Protein AF-A0A815CSP8-F1 (afdb_monomer)

Nearest PDB structures (foldseek):
  3skq-assembly1_A  TM=9.066E-01  e=9.271E-05  Saccharomyces cerevisiae
  8yky-assembly1_R  TM=1.831E-01  e=4.292E+00  Clostridium perfringens

InterPro domains:
  IPR033122 LETM1-like, ribosome-binding domain [PF07766] (51-271)
  IPR033122 LETM1-like, ribosome-binding domain [PS51758] (112-279)
  IPR044202 LETM1/MDM38-like [PTHR14009] (11-272)

Solvent-accessible surface area (backbone atoms only — not comparable to full-atom values): 15906 Å² total; per-residue (Å²): 144,78,69,70,69,57,57,54,51,51,52,52,52,50,53,50,50,54,49,50,51,53,49,51,52,52,54,51,55,52,48,54,58,47,46,57,54,34,50,54,52,48,52,38,42,76,72,68,49,83,70,53,67,67,57,46,53,52,35,54,52,45,50,54,56,50,60,47,43,53,74,57,51,52,46,76,75,36,85,80,48,63,80,46,48,78,60,49,52,70,75,46,76,82,58,63,66,80,87,72,68,66,78,81,51,58,65,62,49,48,61,53,46,53,54,49,40,52,54,47,30,52,54,49,50,58,51,49,52,55,51,47,58,62,38,64,77,72,47,84,88,50,66,73,54,65,68,60,24,58,81,42,61,67,28,40,45,52,50,36,60,76,41,44,73,67,54,30,74,88,63,49,50,70,68,57,50,37,48,53,24,53,59,50,74,40,84,62,73,76,56,66,72,56,49,47,51,54,47,53,53,50,49,54,51,49,55,55,48,49,55,42,42,64,74,66,37,72,89,72,49,50,72,68,57,46,37,49,55,33,40,67,60,52,39,90,52,78,98,58,58,68,71,57,52,49,53,52,49,50,53,50,46,47,41,42,71,75,65,60,46,57,66,58,42,54,41,50,33,51,40,48,44,61,55,63,77,78,111

Foldseek 3Di:
DPPPPVVVVVVVVVVVVVVVVVVVVVVVVVLVVLVVLLVVVVVVVVVVDDDAPVNVVSNVLSVLLVVLCVVVVVPVVDPPCVVCVVVVCVVCVPSDRPVPDDPVVPVVVQVVLLVLLVVLLVVVVVVVVVVVVVVVVPDVPCPVLQVVLPPDLVSLLVVCVVVVVCLDLVNDDLVNLLSVCVLLVHDSDDDSVVSSVVVVVLQVVLVVSLVSCVVCDLVPADLVRLLVNCSNLSHRRPPDDPVVSSVLSVVVSCCCPVVVRDSSSVNNSRSNNVVVVVD

Mean predicted aligned error: 13.74 Å

Secondary structure (DSSP, 8-state):
--SHHHHHHHHHHHHHHHHHHHHHHHHHHHHHHHHHHHHHHHHHHHTTPPPPHHHHHHHHHHHHHHHHHHHHHHHHHSTTGGGGHHHHHHH-GGGS-GGGS-TTHHHHHHHHHHHHHHHHHHHHHHHHHHHHHHHHHH-GGGHHHHHHHSS-HHHHHHHHHHTTTTTSTTT--HHHHHHHHHHTT----S-HHHHHHHHHHHHHHHHHHHHHHHHH-GGGS-HHHHHHHHHHTT---TT--HHHHHHHHHHHHIIIIIS---HHHHHHHHHHHHHHT--

Organism: Adineta ricciae (NCBI:txid249248)

Radius of gyration: 24.31 Å; Cα contacts (8 Å, |Δi|>4): 166; chains: 1; bounding box: 53×55×78 Å

pLDDT: mean 72.11, std 15.9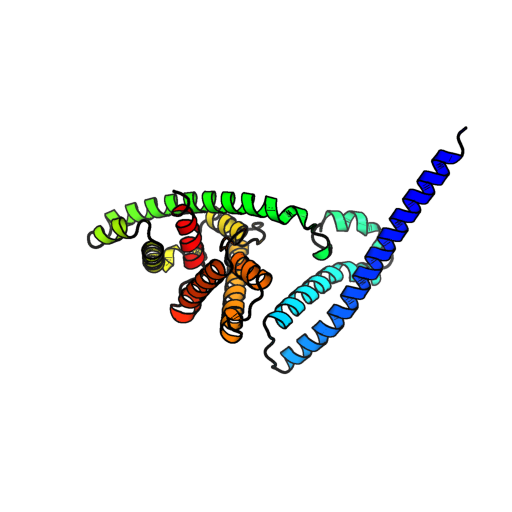1, range [30.03, 95.19]

Sequence (279 aa):
MTGNGLVNKYQSVQNRVIHEIKHYYNGFKLLVSQTGTSCSLLHQVFNGRTLTRKERKQLIRTINDLVRLVPFSVFIIVPFLEFTLPFFLKLFPNMLPSTFQQTSDSEQTGNNYLRLQLEIAKLLQKTMVNWKDEFEQNVRQNQVFINKAYPSIDGMLQFGLLFSHDFSIDKLNRLQLISLCKLLRISSLGVNSYLRLKLQFKFHRIKCDDKLIVAEGIDNLTFEELQMACQERGIYSVNIDVNYLQSRLQQWLDLHLNKHTPTTILIFSHVLSSQSNDL

Structure (mmCIF, N/CA/C/O backbone):
data_AF-A0A815CSP8-F1
#
_entry.id   AF-A0A815CSP8-F1
#
loop_
_atom_site.group_PDB
_atom_site.id
_atom_site.type_symbol
_atom_site.label_atom_id
_atom_site.label_alt_id
_atom_site.label_comp_id
_atom_site.label_asym_id
_atom_site.label_entity_id
_atom_site.label_seq_id
_atom_site.pdbx_PDB_ins_code
_atom_site.Cartn_x
_atom_site.Cartn_y
_atom_site.Cartn_z
_atom_site.occupancy
_atom_site.B_iso_or_equiv
_atom_site.auth_seq_id
_atom_site.auth_comp_id
_atom_site.auth_asym_id
_atom_site.auth_atom_id
_atom_site.pdbx_PDB_model_num
ATOM 1 N N . MET A 1 1 ? -10.162 35.530 50.318 1.00 44.88 1 MET A N 1
ATOM 2 C CA . MET A 1 1 ? -10.561 35.422 48.893 1.00 44.88 1 MET A CA 1
ATOM 3 C C . MET A 1 1 ? -9.940 34.178 48.232 1.00 44.88 1 MET A C 1
ATOM 5 O O . MET A 1 1 ? -9.228 34.298 47.248 1.00 44.88 1 MET A O 1
ATOM 9 N N . THR A 1 2 ? -10.193 32.968 48.747 1.00 48.59 2 THR A N 1
ATOM 10 C CA . THR A 1 2 ? -9.522 31.725 48.282 1.00 48.59 2 THR A CA 1
ATOM 11 C C . THR A 1 2 ? -10.482 30.556 48.002 1.00 48.59 2 THR A C 1
ATOM 13 O O . THR A 1 2 ? -10.035 29.442 47.760 1.00 48.59 2 THR A O 1
ATOM 16 N N . GLY A 1 3 ? -11.803 30.792 47.983 1.00 47.62 3 GLY A N 1
ATOM 17 C CA . GLY A 1 3 ? -12.811 29.737 47.770 1.00 47.62 3 GLY A CA 1
ATOM 18 C C . GLY A 1 3 ? -13.156 29.432 46.302 1.00 47.62 3 GLY A C 1
ATOM 19 O O . GLY A 1 3 ? -13.433 28.285 45.967 1.00 47.62 3 GLY A O 1
ATOM 20 N N . ASN A 1 4 ? -13.087 30.419 45.398 1.00 50.47 4 ASN A N 1
ATOM 21 C CA . ASN A 1 4 ? -13.590 30.270 44.018 1.00 50.47 4 ASN A CA 1
ATOM 22 C C . ASN A 1 4 ? -12.623 29.583 43.034 1.00 50.47 4 ASN A C 1
ATOM 24 O O . ASN A 1 4 ? -13.054 29.096 41.991 1.00 50.47 4 ASN A O 1
ATOM 28 N N . GLY A 1 5 ? -11.323 29.519 43.340 1.00 50.41 5 GLY A N 1
ATOM 29 C CA . GLY A 1 5 ? -10.328 28.904 42.447 1.00 50.41 5 GLY A CA 1
ATOM 30 C C . GLY A 1 5 ? -10.357 27.372 42.452 1.00 50.41 5 GLY A C 1
ATOM 31 O O . GLY A 1 5 ? -10.126 26.742 41.422 1.00 50.41 5 GLY A O 1
ATOM 32 N N . LEU A 1 6 ? -10.682 26.761 43.598 1.00 49.56 6 LEU A N 1
ATOM 33 C CA . LEU A 1 6 ? -10.747 25.304 43.728 1.00 49.56 6 LEU A CA 1
ATOM 34 C C . LEU A 1 6 ? -12.014 24.743 43.074 1.00 49.56 6 LEU A C 1
ATOM 36 O O . LEU A 1 6 ? -11.917 23.795 42.299 1.00 49.56 6 LEU A O 1
ATOM 40 N N . VAL A 1 7 ? -13.173 25.371 43.293 1.00 54.31 7 VAL A N 1
ATOM 41 C CA . VAL A 1 7 ? -14.462 24.942 42.715 1.00 54.31 7 VAL A CA 1
ATOM 42 C C . VAL A 1 7 ? -14.421 24.938 41.179 1.00 54.31 7 VAL A C 1
ATOM 44 O O . VAL A 1 7 ? -14.827 23.955 40.560 1.00 54.31 7 VAL A O 1
ATOM 47 N N . ASN A 1 8 ? -13.822 25.964 40.562 1.00 56.03 8 ASN A N 1
ATOM 48 C CA . ASN A 1 8 ? -13.641 26.034 39.105 1.00 56.03 8 ASN A CA 1
ATOM 49 C C . ASN A 1 8 ? -12.712 24.936 38.556 1.00 56.03 8 ASN A C 1
ATOM 51 O O . ASN A 1 8 ? -12.957 24.384 37.482 1.00 56.03 8 ASN A O 1
ATOM 55 N N . LYS A 1 9 ? -11.655 24.576 39.295 1.00 53.81 9 LYS A N 1
ATOM 56 C CA . LYS A 1 9 ? -10.739 23.498 38.894 1.00 53.81 9 LYS A CA 1
ATOM 57 C C . LYS A 1 9 ? -11.414 22.126 38.982 1.00 53.81 9 LYS A C 1
ATOM 59 O O . LYS A 1 9 ? -11.239 21.318 38.074 1.00 53.81 9 LYS A O 1
ATOM 64 N N . TYR A 1 10 ? -12.223 21.878 40.016 1.00 57.72 10 TYR A N 1
ATOM 65 C CA . TYR A 1 10 ? -13.008 20.643 40.141 1.00 57.72 10 TYR A CA 1
ATOM 66 C C . TYR A 1 10 ? -14.052 20.508 39.028 1.00 57.72 10 TYR A C 1
ATOM 68 O O . TYR A 1 10 ? -14.135 19.445 38.420 1.00 57.72 10 TYR A O 1
ATOM 76 N N . GLN A 1 11 ? -14.773 21.582 38.692 1.00 57.97 11 GLN A N 1
ATOM 77 C CA . GLN A 1 11 ? -15.720 21.583 37.571 1.00 57.97 11 GLN A CA 1
ATOM 78 C C . GLN A 1 11 ? -15.019 21.359 36.220 1.00 57.97 11 GLN A C 1
ATOM 80 O O . GLN A 1 11 ? -15.517 20.607 35.386 1.00 57.97 11 GLN A O 1
ATOM 85 N N . SER A 1 12 ? -13.829 21.933 36.011 1.00 69.75 12 SER A N 1
ATOM 86 C CA . SER A 1 12 ? -13.013 21.701 34.808 1.00 69.75 12 SER A CA 1
ATOM 87 C C . SER A 1 12 ? -12.552 20.244 34.675 1.00 69.75 12 SER A C 1
ATOM 89 O O . SER A 1 12 ? -12.680 19.651 33.602 1.00 69.75 12 SER A O 1
ATOM 91 N N . VAL A 1 13 ? -12.062 19.644 35.765 1.00 69.19 13 VAL A N 1
ATOM 92 C CA . VAL A 1 13 ? -11.629 18.238 35.780 1.00 69.19 13 VAL A CA 1
ATOM 93 C C . VAL A 1 13 ? -12.825 17.303 35.603 1.00 69.19 13 VAL A C 1
ATOM 95 O O . VAL A 1 13 ? -12.753 16.389 34.789 1.00 69.19 13 VAL A O 1
ATOM 98 N N . GLN A 1 14 ? -13.948 17.558 36.280 1.00 67.00 14 GLN A N 1
ATOM 99 C CA . GLN A 1 14 ? -15.178 16.778 36.113 1.00 67.00 14 GLN A CA 1
ATOM 100 C C . GLN A 1 14 ? -15.700 16.836 34.677 1.00 67.00 14 GLN A C 1
ATOM 102 O O . GLN A 1 14 ? -16.005 15.796 34.103 1.00 67.00 14 GLN A O 1
ATOM 107 N N . ASN A 1 15 ? -15.741 18.017 34.060 1.00 68.50 15 ASN A N 1
ATOM 108 C CA . ASN A 1 15 ? -16.182 18.161 32.673 1.00 68.50 15 ASN A CA 1
ATOM 109 C C . ASN A 1 15 ? -15.253 17.432 31.694 1.00 68.50 15 ASN A C 1
ATOM 111 O O . ASN A 1 15 ? -15.730 16.828 30.735 1.00 68.50 15 ASN A O 1
ATOM 115 N N . ARG A 1 16 ? -13.942 17.425 31.961 1.00 60.25 16 ARG A N 1
ATOM 116 C CA . ARG A 1 16 ? -12.955 16.676 31.174 1.00 60.25 16 ARG A CA 1
ATOM 117 C C . ARG A 1 16 ? -13.140 15.163 31.313 1.00 60.25 16 ARG A C 1
ATOM 119 O O . ARG A 1 16 ? -13.183 14.472 30.303 1.00 60.25 16 ARG A O 1
ATOM 126 N N . VAL A 1 17 ? -13.359 14.669 32.532 1.00 57.62 17 VAL A N 1
ATOM 127 C CA . VAL A 1 17 ? -13.644 13.250 32.804 1.00 57.62 17 VAL A CA 1
ATOM 128 C C . VAL A 1 17 ? -14.971 12.819 32.172 1.00 57.62 17 VAL A C 1
ATOM 130 O O . VAL A 1 17 ? -15.033 11.782 31.521 1.00 57.62 17 VAL A O 1
ATOM 133 N N . ILE A 1 18 ? -16.031 13.624 32.287 1.00 65.00 18 ILE A N 1
ATOM 134 C CA . ILE A 1 18 ? -17.335 13.344 31.661 1.00 65.00 18 ILE A CA 1
ATOM 135 C C . ILE A 1 18 ? -17.209 13.320 30.134 1.00 65.00 18 ILE A C 1
ATOM 137 O O . ILE A 1 18 ? -17.810 12.464 29.482 1.00 65.00 18 ILE A O 1
ATOM 141 N N . HIS A 1 19 ? -16.432 14.239 29.556 1.00 57.88 19 HIS A N 1
ATOM 142 C CA . HIS A 1 19 ? -16.163 14.266 28.122 1.00 57.88 19 HIS A CA 1
ATOM 143 C C . HIS A 1 19 ? -15.388 13.019 27.677 1.00 57.88 19 HIS A C 1
ATOM 145 O O . HIS A 1 19 ? -15.761 12.396 26.686 1.00 57.88 19 HIS A O 1
ATOM 151 N N . GLU A 1 20 ? -14.357 12.615 28.419 1.00 51.97 20 GLU A N 1
ATOM 152 C CA . GLU A 1 20 ? -13.591 11.394 28.152 1.00 51.97 20 GLU A CA 1
ATOM 153 C C . GLU A 1 20 ? -14.469 10.137 28.266 1.00 51.97 20 GLU A C 1
ATOM 155 O O . GLU A 1 20 ? -14.484 9.325 27.345 1.00 51.97 20 GLU A O 1
ATOM 160 N N . ILE A 1 21 ? -15.290 10.003 29.313 1.00 51.56 21 ILE A N 1
ATOM 161 C CA . ILE A 1 21 ? -16.214 8.867 29.486 1.00 51.56 21 ILE A CA 1
ATOM 162 C C . ILE A 1 21 ? -17.249 8.811 28.356 1.00 51.56 21 ILE A C 1
ATOM 164 O O . ILE A 1 21 ? -17.463 7.747 27.773 1.00 51.56 21 ILE A O 1
ATOM 168 N N . LYS A 1 22 ? -17.871 9.945 27.997 1.00 54.56 22 LYS A N 1
ATOM 169 C CA . LYS A 1 22 ? -18.794 10.012 26.849 1.00 54.56 22 LYS A CA 1
ATOM 170 C C . LYS A 1 22 ? -18.094 9.627 25.547 1.00 54.56 22 LYS A C 1
ATOM 172 O O . LYS A 1 22 ? -18.685 8.945 24.714 1.00 54.56 22 LYS A O 1
ATOM 177 N N . HIS A 1 23 ? -16.837 10.025 25.384 1.00 49.38 23 HIS A N 1
ATOM 178 C CA . HIS A 1 23 ? -16.028 9.680 24.223 1.00 49.38 23 HIS A CA 1
ATOM 179 C C . HIS A 1 23 ? -15.733 8.172 24.154 1.00 49.38 23 HIS A C 1
ATOM 181 O O . HIS A 1 23 ? -15.921 7.561 23.102 1.00 49.38 23 HIS A O 1
ATOM 187 N N . TYR A 1 24 ? -15.352 7.543 25.271 1.00 46.94 24 TYR A N 1
ATOM 188 C CA . TYR A 1 24 ? -15.156 6.091 25.345 1.00 46.94 24 TYR A CA 1
ATOM 189 C C . TYR A 1 24 ? -16.456 5.318 25.105 1.00 46.94 24 TYR A C 1
ATOM 191 O O . TYR A 1 24 ? -16.457 4.350 24.347 1.00 46.94 24 TYR A O 1
ATOM 199 N N . TYR A 1 25 ? -17.573 5.775 25.676 1.00 49.34 25 TYR A N 1
ATOM 200 C CA . TYR A 1 25 ? -18.887 5.167 25.469 1.00 49.34 25 TYR A CA 1
ATOM 201 C C . TYR A 1 25 ? -19.324 5.221 23.998 1.00 49.34 25 TYR A C 1
ATOM 203 O O . TYR A 1 25 ? -19.746 4.211 23.433 1.00 49.34 25 TYR A O 1
ATOM 211 N N . ASN A 1 26 ? -19.167 6.377 23.347 1.00 56.88 26 ASN A N 1
ATOM 212 C CA . ASN A 1 26 ? -19.485 6.535 21.929 1.00 56.88 26 ASN A CA 1
ATOM 213 C C . ASN A 1 26 ? -18.572 5.673 21.043 1.00 56.88 26 ASN A C 1
ATOM 215 O O . ASN A 1 26 ? -19.059 5.025 20.116 1.00 56.88 26 ASN A O 1
ATOM 219 N N . GLY A 1 27 ? -17.273 5.608 21.356 1.00 53.91 27 GLY A N 1
ATOM 220 C CA . GLY A 1 27 ? -16.318 4.736 20.666 1.00 53.91 27 GLY A CA 1
ATOM 221 C C . GLY A 1 27 ? -16.664 3.251 20.805 1.00 53.91 27 GLY A C 1
ATOM 222 O O . GLY A 1 27 ? -16.659 2.522 19.815 1.00 53.91 27 GLY A O 1
ATOM 223 N N . PHE A 1 28 ? -17.053 2.815 22.005 1.00 52.91 28 PHE A N 1
ATOM 224 C CA . PHE A 1 28 ? -17.481 1.442 22.273 1.00 52.91 28 PHE A CA 1
ATOM 225 C C . PHE A 1 28 ? -18.791 1.090 21.551 1.00 52.91 28 PHE A C 1
ATOM 227 O O . PHE A 1 28 ? -18.893 0.035 20.927 1.00 52.91 28 PHE A O 1
ATOM 234 N N . LYS A 1 29 ? -19.779 1.997 21.547 1.00 62.22 29 LYS A N 1
ATOM 235 C CA . LYS A 1 29 ? -21.047 1.813 20.820 1.00 62.22 29 LYS A CA 1
ATOM 236 C C . LYS A 1 29 ? -20.832 1.663 19.309 1.00 62.22 29 LYS A C 1
ATOM 238 O O . LYS A 1 29 ? -21.454 0.803 18.683 1.00 62.22 29 LYS A O 1
ATOM 243 N N . LEU A 1 30 ? -19.946 2.476 18.726 1.00 63.62 30 LEU A N 1
ATOM 244 C CA . LEU A 1 30 ? -19.555 2.362 17.317 1.00 63.62 30 LEU A CA 1
ATOM 245 C C . LEU A 1 30 ? -18.879 1.015 17.031 1.00 63.62 30 LEU A C 1
ATOM 247 O O . LEU A 1 30 ? -19.237 0.356 16.056 1.00 63.62 30 LEU A O 1
ATOM 251 N N . LEU A 1 31 ? -17.978 0.572 17.911 1.00 59.84 31 LEU A N 1
ATOM 252 C CA . LEU A 1 31 ? -17.307 -0.727 17.819 1.00 59.84 31 LEU A CA 1
ATOM 253 C C . LEU A 1 31 ? -18.292 -1.902 17.824 1.00 59.84 31 LEU A C 1
ATOM 255 O O . LEU A 1 31 ? -18.190 -2.784 16.972 1.00 59.84 31 LEU A O 1
ATOM 259 N N . VAL A 1 32 ? -19.274 -1.907 18.732 1.00 58.88 32 VAL A N 1
ATOM 260 C CA . VAL A 1 32 ? -20.297 -2.968 18.811 1.00 58.88 32 VAL A CA 1
ATOM 261 C C . VAL A 1 32 ? -21.116 -3.040 17.518 1.00 58.88 32 VAL A C 1
ATOM 263 O O . VAL A 1 32 ? -21.280 -4.120 16.949 1.00 58.88 32 VAL A O 1
ATOM 266 N N . SER A 1 33 ? -21.564 -1.890 17.001 1.00 62.97 33 SER A N 1
ATOM 267 C CA . SER A 1 33 ? -22.304 -1.810 15.731 1.00 62.97 33 SER A CA 1
ATOM 268 C C . SER A 1 33 ? -21.478 -2.329 14.540 1.00 62.97 33 SER A C 1
ATOM 270 O O . SER A 1 33 ? -21.943 -3.135 13.725 1.00 62.97 33 SER A O 1
ATOM 272 N N . GLN A 1 34 ? -20.204 -1.934 14.470 1.00 62.53 34 GLN A N 1
ATOM 273 C CA . GLN A 1 34 ? -19.278 -2.373 13.424 1.00 62.53 34 GLN A CA 1
ATOM 274 C C . GLN A 1 34 ? -18.945 -3.872 13.520 1.00 62.53 34 GLN A C 1
ATOM 276 O O . GLN A 1 34 ? -18.802 -4.538 12.490 1.00 62.53 34 GLN A O 1
ATOM 281 N N . THR A 1 35 ? -18.877 -4.418 14.738 1.00 66.75 35 THR A N 1
ATOM 282 C CA . THR A 1 35 ? -18.586 -5.835 15.010 1.00 66.75 35 THR A CA 1
ATOM 283 C C . THR A 1 35 ? -19.703 -6.749 14.514 1.00 66.75 35 THR A C 1
ATOM 285 O O . THR A 1 35 ? -19.417 -7.737 13.839 1.00 66.75 35 THR A O 1
ATOM 288 N N . GLY A 1 36 ? -20.971 -6.402 14.765 1.00 68.75 36 GLY A N 1
ATOM 289 C CA . GLY A 1 36 ? -22.116 -7.182 14.276 1.00 68.75 36 GLY A CA 1
ATOM 290 C C . GLY A 1 36 ? -22.152 -7.268 12.746 1.00 68.75 36 GLY A C 1
ATOM 291 O O . GLY A 1 36 ? -22.268 -8.354 12.177 1.00 68.75 36 GLY A O 1
ATOM 292 N N . THR A 1 37 ? -21.940 -6.132 12.076 1.00 65.25 37 THR A N 1
ATOM 293 C CA . THR A 1 37 ? -21.885 -6.063 10.606 1.00 65.25 37 THR A CA 1
ATOM 294 C C . THR A 1 37 ? -20.727 -6.897 10.048 1.00 65.25 37 THR A C 1
ATOM 296 O O . THR A 1 37 ? -20.902 -7.668 9.107 1.00 65.25 37 THR A O 1
ATOM 299 N N . SER A 1 38 ? -19.549 -6.809 10.667 1.00 61.91 38 SER A N 1
ATOM 300 C CA . SER A 1 38 ? -18.364 -7.568 10.252 1.00 61.91 38 SER A CA 1
ATOM 301 C C . SER A 1 38 ? -18.501 -9.072 10.486 1.00 61.91 38 SER A C 1
ATOM 303 O O . SER A 1 38 ? -18.025 -9.854 9.672 1.00 61.91 38 SER A O 1
ATOM 305 N N . CYS A 1 39 ? -19.199 -9.493 11.543 1.00 65.75 39 CYS A N 1
ATOM 306 C CA . CYS A 1 39 ? -19.520 -10.900 11.783 1.00 65.75 39 CYS A CA 1
ATOM 307 C C . CYS A 1 39 ? -20.442 -11.460 10.686 1.00 65.75 39 CYS A C 1
ATOM 309 O O . CYS A 1 39 ? -20.183 -12.536 10.149 1.00 65.75 39 CYS A O 1
ATOM 311 N N . SER A 1 40 ? -21.454 -10.689 10.266 1.00 73.62 40 SER A N 1
ATOM 312 C CA . SER A 1 40 ? -22.308 -11.050 9.126 1.00 73.62 40 SER A CA 1
ATOM 313 C C . SER A 1 40 ? -21.514 -11.137 7.819 1.00 73.62 40 SER A C 1
ATOM 315 O O . SER A 1 40 ? -21.682 -12.090 7.062 1.00 73.62 40 SER A O 1
ATOM 317 N N . LEU A 1 41 ? -20.629 -10.172 7.546 1.00 75.00 41 LEU A N 1
ATOM 318 C CA . LEU A 1 41 ? -19.770 -10.207 6.358 1.00 75.00 41 LEU A CA 1
ATOM 319 C C . LEU A 1 41 ? -18.800 -11.398 6.393 1.00 75.00 41 LEU A C 1
ATOM 321 O O . LEU A 1 41 ? -18.635 -12.065 5.376 1.00 75.00 41 LEU A O 1
ATOM 325 N N . LEU A 1 42 ? -18.209 -11.715 7.552 1.00 75.19 42 LEU A N 1
ATOM 326 C CA . LEU A 1 42 ? -17.378 -12.911 7.735 1.00 75.19 42 LEU A CA 1
ATOM 327 C C . LEU A 1 42 ? -18.166 -14.184 7.450 1.00 75.19 42 LEU A C 1
ATOM 329 O O . LEU A 1 42 ? -17.693 -15.027 6.696 1.00 75.19 42 LEU A O 1
ATOM 333 N N . HIS A 1 43 ? -19.369 -14.310 8.008 1.00 76.31 43 HIS A N 1
ATOM 334 C CA . HIS A 1 43 ? -20.229 -15.465 7.772 1.00 76.31 43 HIS A CA 1
ATOM 335 C C . HIS A 1 43 ? -20.565 -15.625 6.282 1.00 76.31 43 HIS A C 1
ATOM 337 O O . HIS A 1 43 ? -20.495 -16.722 5.737 1.00 76.31 43 HIS A O 1
ATOM 343 N N . GLN A 1 44 ? -20.844 -14.525 5.585 1.00 78.62 44 GLN A N 1
ATOM 344 C CA . GLN A 1 44 ? -21.100 -14.548 4.145 1.00 78.62 44 GLN A CA 1
ATOM 345 C C . GLN A 1 44 ? -19.859 -14.933 3.327 1.00 78.62 44 GLN A C 1
ATOM 347 O O . GLN A 1 44 ? -19.991 -15.675 2.356 1.00 78.62 44 GLN A O 1
ATOM 352 N N . VAL A 1 45 ? -18.661 -14.493 3.729 1.00 81.62 45 VAL A N 1
ATOM 353 C CA . VAL A 1 45 ? -17.393 -14.934 3.119 1.00 81.62 45 VAL A CA 1
ATOM 354 C C . VAL A 1 45 ? -17.160 -16.425 3.347 1.00 81.62 45 VAL A C 1
ATOM 356 O O . VAL A 1 45 ? -16.785 -17.122 2.407 1.00 81.62 45 VAL A O 1
ATOM 359 N N . PHE A 1 46 ? -17.418 -16.934 4.557 1.00 77.81 46 PHE A N 1
ATOM 360 C CA . PHE A 1 46 ? -17.355 -18.373 4.844 1.00 77.81 46 PHE A CA 1
ATOM 361 C C . PHE A 1 46 ? -18.340 -19.176 3.985 1.00 77.81 46 PHE A C 1
ATOM 363 O O . PHE A 1 46 ? -18.011 -20.279 3.560 1.00 77.81 46 PHE A O 1
ATOM 370 N N . ASN A 1 47 ? -19.491 -18.593 3.650 1.00 84.81 47 ASN A N 1
ATOM 371 C CA . ASN A 1 47 ? -20.479 -19.178 2.742 1.00 84.81 47 ASN A CA 1
ATOM 372 C C . ASN A 1 47 ? -20.161 -18.937 1.248 1.00 84.81 47 ASN A C 1
ATOM 374 O O . A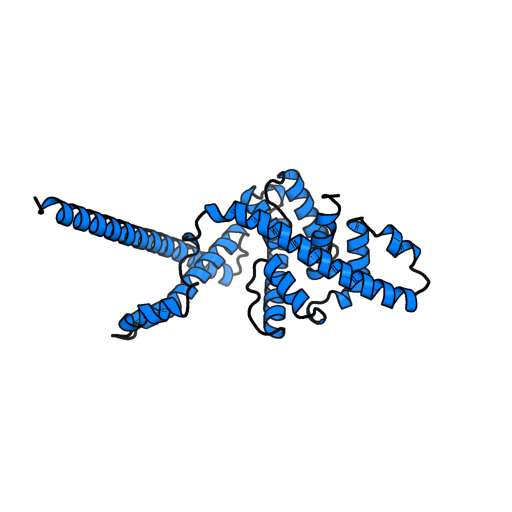SN A 1 47 ? -21.001 -19.201 0.392 1.00 84.81 47 ASN A O 1
ATOM 378 N N . GLY A 1 48 ? -18.969 -18.428 0.914 1.00 80.56 48 GLY A N 1
ATOM 379 C CA . GLY A 1 48 ? -18.487 -18.281 -0.463 1.00 80.56 48 GLY A CA 1
ATOM 380 C C . GLY A 1 48 ? -18.887 -16.987 -1.180 1.00 80.56 48 GLY A C 1
ATOM 381 O O . GLY A 1 48 ? -18.600 -16.847 -2.369 1.00 80.56 48 GLY A O 1
ATOM 382 N N . ARG A 1 49 ? -19.515 -16.015 -0.501 1.00 85.31 49 ARG A N 1
ATOM 383 C CA . ARG A 1 49 ? -19.841 -14.710 -1.103 1.00 85.31 49 ARG A CA 1
ATOM 384 C C . ARG A 1 49 ? -18.569 -13.884 -1.309 1.00 85.31 49 ARG A C 1
ATOM 386 O O . ARG A 1 49 ? -17.797 -13.652 -0.378 1.00 85.31 49 ARG A O 1
ATOM 393 N N . THR A 1 50 ? -18.391 -13.347 -2.513 1.00 81.50 50 THR A N 1
ATOM 394 C CA . THR A 1 50 ? -17.372 -12.327 -2.784 1.00 81.50 50 THR A CA 1
ATOM 395 C C . THR A 1 50 ? -17.837 -10.974 -2.256 1.00 81.50 50 THR A C 1
ATOM 397 O O . THR A 1 50 ? -18.902 -10.488 -2.639 1.00 81.50 50 THR A O 1
ATOM 400 N N . LEU A 1 51 ? -17.044 -10.363 -1.379 1.00 83.69 51 LEU A N 1
ATOM 401 C CA . LEU A 1 51 ? -17.327 -9.026 -0.858 1.00 83.69 51 LEU A CA 1
ATOM 402 C C . LEU A 1 51 ? -16.977 -7.948 -1.878 1.00 83.69 51 LEU A C 1
ATOM 404 O O . LEU A 1 51 ? -15.952 -8.037 -2.558 1.00 83.69 51 LEU A O 1
ATOM 408 N N . THR A 1 52 ? -17.782 -6.890 -1.892 1.00 86.31 52 THR A N 1
ATOM 409 C CA . THR A 1 52 ? -17.415 -5.626 -2.539 1.00 86.31 52 THR A CA 1
ATOM 410 C C . THR A 1 52 ? -16.184 -5.022 -1.862 1.00 86.31 52 THR A C 1
ATOM 412 O O . THR A 1 52 ? -15.843 -5.325 -0.709 1.00 86.31 52 THR A O 1
ATOM 415 N N . ARG A 1 53 ? -15.502 -4.119 -2.560 1.00 83.50 53 ARG A N 1
ATOM 416 C CA . ARG A 1 53 ? -14.336 -3.395 -2.056 1.00 83.50 53 ARG A CA 1
ATOM 417 C C . ARG A 1 53 ? -14.640 -2.661 -0.751 1.00 83.50 53 ARG A C 1
ATOM 419 O O . ARG A 1 53 ? -13.829 -2.714 0.180 1.00 83.50 53 ARG A O 1
ATOM 426 N N . LYS A 1 54 ? -15.816 -2.031 -0.659 1.00 82.44 54 LYS A N 1
ATOM 427 C CA . LYS A 1 54 ? -16.293 -1.315 0.538 1.00 82.44 54 LYS A CA 1
ATOM 428 C C . LYS A 1 54 ? -16.491 -2.261 1.722 1.00 82.44 54 LYS A C 1
ATOM 430 O O . LYS A 1 54 ? -15.904 -2.035 2.781 1.00 82.44 54 LYS A O 1
ATOM 435 N N . GLU A 1 55 ? -17.227 -3.355 1.524 1.00 83.06 55 GLU A N 1
ATOM 436 C CA . GLU A 1 55 ? -17.461 -4.376 2.556 1.00 83.06 55 GLU A CA 1
ATOM 437 C C . GLU A 1 55 ? -16.140 -4.973 3.060 1.00 83.06 55 GLU A C 1
ATOM 439 O O . GLU A 1 55 ? -15.924 -5.106 4.265 1.00 83.06 55 GLU A O 1
ATOM 444 N N . ARG A 1 56 ? -15.203 -5.267 2.151 1.00 80.88 56 ARG A N 1
ATOM 445 C CA . ARG A 1 56 ? -13.889 -5.809 2.511 1.00 80.88 56 ARG A CA 1
ATOM 446 C C . ARG A 1 56 ? -13.060 -4.834 3.347 1.00 80.88 56 ARG A C 1
ATOM 448 O O . ARG A 1 56 ? -12.438 -5.249 4.326 1.00 80.88 56 ARG A O 1
ATOM 455 N N . LYS A 1 57 ? -13.019 -3.551 2.973 1.00 79.50 57 LYS A N 1
ATOM 456 C CA . LYS A 1 57 ? -12.287 -2.527 3.740 1.00 79.50 57 LYS A CA 1
ATOM 457 C C . LYS A 1 57 ? -12.889 -2.334 5.129 1.00 79.50 57 LYS A C 1
ATOM 459 O O . LYS A 1 57 ? -12.138 -2.254 6.101 1.00 79.50 57 LYS A O 1
ATOM 464 N N . GLN A 1 58 ? -14.217 -2.304 5.226 1.00 80.62 58 GLN A N 1
ATOM 465 C CA . GLN A 1 58 ? -14.920 -2.231 6.504 1.00 80.62 58 GLN A CA 1
ATOM 466 C C . GLN A 1 58 ? -14.580 -3.435 7.387 1.00 80.62 58 GLN A C 1
ATOM 468 O O . GLN A 1 58 ? -14.176 -3.252 8.534 1.00 80.62 58 GLN A O 1
ATOM 473 N N . LEU A 1 59 ? -14.634 -4.642 6.822 1.00 78.44 59 LEU A N 1
ATOM 474 C CA . LEU A 1 59 ? -14.311 -5.875 7.527 1.00 78.44 59 LEU A CA 1
ATOM 475 C C . LEU A 1 59 ? -12.882 -5.871 8.089 1.00 78.44 59 LEU A C 1
ATOM 477 O O . LEU A 1 59 ? -12.678 -6.148 9.267 1.00 78.44 59 LEU A O 1
ATOM 481 N N . ILE A 1 60 ? -11.886 -5.525 7.266 1.00 75.38 60 ILE A N 1
ATOM 482 C CA . ILE A 1 60 ? -10.478 -5.483 7.696 1.00 75.38 60 ILE A CA 1
ATOM 483 C C . ILE A 1 60 ? -10.271 -4.442 8.801 1.00 75.38 60 ILE A C 1
ATOM 485 O O . ILE A 1 60 ? -9.531 -4.709 9.749 1.00 75.38 60 ILE A O 1
ATOM 489 N N . ARG A 1 61 ? -10.915 -3.271 8.700 1.00 75.44 61 ARG A N 1
ATOM 490 C CA . ARG A 1 61 ? -10.841 -2.229 9.733 1.00 75.44 61 ARG A CA 1
ATOM 491 C C . ARG A 1 61 ? -11.365 -2.761 11.066 1.00 75.44 61 ARG A C 1
ATOM 493 O O . ARG A 1 61 ? -10.637 -2.716 12.050 1.00 75.44 61 ARG A O 1
ATOM 500 N N . THR A 1 62 ? -12.557 -3.352 11.072 1.00 68.50 62 THR A N 1
ATOM 501 C CA . THR A 1 62 ? -13.158 -3.886 12.297 1.00 68.50 62 THR A CA 1
ATOM 502 C C . THR A 1 62 ? -12.383 -5.073 12.864 1.00 68.50 62 THR A C 1
ATOM 504 O O . THR A 1 62 ? -12.180 -5.124 14.070 1.00 68.50 62 THR A O 1
ATOM 507 N N . ILE A 1 63 ? -11.878 -5.997 12.038 1.00 69.81 63 ILE A N 1
ATOM 508 C CA . ILE A 1 63 ? -11.014 -7.092 12.518 1.00 69.81 63 ILE A CA 1
ATOM 509 C C . ILE A 1 63 ? -9.757 -6.531 13.184 1.00 69.81 63 ILE A C 1
ATOM 511 O O . ILE A 1 63 ? -9.362 -7.000 14.245 1.00 69.81 63 ILE A O 1
ATOM 515 N N . ASN A 1 64 ? -9.127 -5.522 12.582 1.00 67.25 64 ASN A N 1
ATOM 516 C CA . ASN A 1 64 ? -7.949 -4.889 13.159 1.00 67.25 64 ASN A CA 1
ATOM 517 C C . ASN A 1 64 ? -8.275 -4.205 14.498 1.00 67.25 64 ASN A C 1
ATOM 519 O O . ASN A 1 64 ? -7.492 -4.317 15.438 1.00 67.25 64 ASN A O 1
ATOM 523 N N . ASP A 1 65 ? -9.439 -3.566 14.616 1.00 70.06 65 ASP A N 1
ATOM 524 C CA . ASP A 1 65 ? -9.894 -2.990 15.883 1.00 70.06 65 ASP A CA 1
ATOM 525 C C . ASP A 1 65 ? -10.208 -4.079 16.934 1.00 70.06 65 ASP A C 1
ATOM 527 O O . ASP A 1 65 ? -9.860 -3.917 18.100 1.00 70.06 65 ASP A O 1
ATOM 531 N N . LEU A 1 66 ? -10.755 -5.235 16.536 1.00 67.69 66 LEU A N 1
ATOM 532 C CA . LEU A 1 66 ? -10.993 -6.386 17.420 1.00 67.69 66 LEU A CA 1
ATOM 533 C C . LEU A 1 66 ? -9.695 -7.061 17.886 1.00 67.69 66 LEU A C 1
ATOM 535 O O . LEU A 1 66 ? -9.551 -7.371 19.065 1.00 67.69 66 LEU A O 1
ATOM 539 N N . VAL A 1 67 ? -8.719 -7.259 16.994 1.00 65.12 67 VAL A N 1
ATOM 540 C CA . VAL A 1 67 ? -7.399 -7.816 17.350 1.00 65.12 67 VAL A CA 1
ATOM 541 C C . VAL A 1 67 ? -6.687 -6.911 18.354 1.00 65.12 67 VAL A C 1
ATOM 543 O O . VAL A 1 67 ? -6.032 -7.406 19.268 1.00 65.12 67 VAL A O 1
ATOM 546 N N . ARG A 1 68 ? -6.864 -5.588 18.246 1.00 64.69 68 ARG A N 1
ATOM 547 C CA . ARG A 1 68 ? -6.346 -4.629 19.233 1.00 64.69 68 ARG A CA 1
ATOM 548 C C . ARG A 1 68 ? -7.009 -4.755 20.605 1.00 64.69 68 ARG A C 1
ATOM 550 O O . ARG A 1 68 ? -6.391 -4.338 21.575 1.00 64.69 68 ARG A O 1
ATOM 557 N N . LEU A 1 69 ? -8.202 -5.349 20.708 1.00 68.06 69 LEU A N 1
ATOM 558 C CA . LEU A 1 69 ? -8.896 -5.622 21.974 1.00 68.06 69 LEU A CA 1
ATOM 559 C C . LEU A 1 69 ? -8.472 -6.946 22.630 1.00 68.06 69 LEU A C 1
ATOM 561 O O . LEU A 1 69 ? -8.655 -7.109 23.835 1.00 68.06 69 LEU A O 1
ATOM 565 N N . VAL A 1 70 ? -7.859 -7.873 21.886 1.00 68.69 70 VAL A N 1
ATOM 566 C CA . VAL A 1 70 ? -7.417 -9.179 22.417 1.00 68.69 70 VAL A CA 1
ATOM 567 C C . VAL A 1 70 ? -6.445 -9.038 23.598 1.00 68.69 70 VAL A C 1
ATOM 569 O O . VAL A 1 70 ? -6.689 -9.680 24.619 1.00 68.69 70 VAL A O 1
ATOM 572 N N . PRO A 1 71 ? -5.413 -8.171 23.562 1.00 61.59 71 PRO A N 1
ATOM 573 C CA . PRO A 1 71 ? -4.549 -7.960 24.721 1.00 61.59 71 PRO A CA 1
ATOM 574 C C . PRO A 1 71 ? -5.308 -7.421 25.938 1.00 61.59 71 PRO A C 1
ATOM 576 O O . PRO A 1 71 ? -4.948 -7.735 27.067 1.00 61.59 71 PRO A O 1
ATOM 579 N N . PHE A 1 72 ? -6.388 -6.660 25.714 1.00 65.00 72 PHE A N 1
ATOM 580 C CA . PHE A 1 72 ? -7.211 -6.131 26.796 1.00 65.00 72 PHE A CA 1
ATOM 581 C C . PHE A 1 72 ? -8.137 -7.181 27.423 1.00 65.00 72 PHE A C 1
ATOM 583 O O . PHE A 1 72 ? -8.433 -7.105 28.613 1.00 65.00 72 PHE A O 1
ATOM 590 N N . SER A 1 73 ? -8.552 -8.193 26.652 1.00 68.81 73 SER A N 1
ATOM 591 C CA . SER A 1 73 ? -9.390 -9.292 27.154 1.00 68.81 73 SER A CA 1
ATOM 592 C C . SER A 1 73 ? -8.718 -10.093 28.278 1.00 68.81 73 SER A C 1
ATOM 594 O O . SER A 1 73 ? -9.396 -10.594 29.172 1.00 68.81 73 SER A O 1
ATOM 596 N N . VAL A 1 74 ? -7.380 -10.133 28.299 1.00 66.25 74 VAL A N 1
ATOM 597 C CA . VAL A 1 74 ? -6.592 -10.803 29.344 1.00 66.25 74 VAL A CA 1
ATOM 598 C C . VAL A 1 74 ? -6.774 -10.126 30.711 1.00 66.25 74 VAL A C 1
ATOM 600 O O . VAL A 1 74 ? -6.814 -10.820 31.725 1.00 66.25 74 VAL A O 1
ATOM 603 N N . PHE A 1 75 ? -6.976 -8.800 30.753 1.00 64.50 75 PHE A N 1
ATOM 604 C CA . PHE A 1 75 ? -7.236 -8.069 32.005 1.00 64.50 75 PHE A CA 1
ATOM 605 C C . PHE A 1 75 ? -8.612 -8.376 32.608 1.00 64.50 75 PHE A C 1
ATOM 607 O O . PHE A 1 75 ? -8.783 -8.238 33.812 1.00 64.50 75 PHE A O 1
ATOM 614 N N . ILE A 1 76 ? -9.585 -8.804 31.793 1.00 67.31 76 ILE A N 1
ATOM 615 C CA . ILE A 1 76 ? -10.923 -9.200 32.267 1.00 67.31 76 ILE A CA 1
ATOM 616 C C . ILE A 1 76 ? -10.883 -10.611 32.873 1.00 67.31 76 ILE A C 1
ATOM 618 O O . ILE A 1 76 ? -11.594 -10.898 33.832 1.00 67.31 76 ILE A O 1
ATOM 622 N N . ILE A 1 77 ? -10.049 -11.495 32.318 1.00 68.88 77 ILE A N 1
ATOM 623 C CA . ILE A 1 77 ? -9.952 -12.907 32.718 1.00 68.88 77 ILE A CA 1
ATOM 624 C C . ILE A 1 77 ? -9.069 -13.085 33.966 1.00 68.88 77 ILE A C 1
ATOM 626 O O . ILE A 1 77 ? -9.324 -13.984 34.766 1.00 68.88 77 ILE A O 1
ATOM 630 N N . VAL A 1 78 ? -8.043 -12.244 34.148 1.00 72.06 78 VAL A N 1
ATOM 631 C CA . VAL A 1 78 ? -7.081 -12.343 35.259 1.00 72.06 78 VAL A CA 1
ATOM 632 C C . VAL A 1 78 ? -7.290 -11.198 36.265 1.00 72.06 78 VAL A C 1
ATOM 634 O O . VAL A 1 78 ? -6.925 -10.056 35.967 1.00 72.06 78 VAL A O 1
ATOM 637 N N . PRO A 1 79 ? -7.813 -11.474 37.477 1.00 69.62 79 PRO A N 1
ATOM 638 C CA . PRO A 1 79 ? -7.951 -10.470 38.532 1.00 69.62 79 PRO A CA 1
ATOM 639 C C . PRO A 1 79 ? -6.602 -9.813 38.882 1.00 69.62 79 PRO A C 1
ATOM 641 O O . PRO A 1 79 ? -5.572 -10.481 38.885 1.00 69.62 79 PRO A O 1
ATOM 644 N N . PHE A 1 80 ? -6.607 -8.514 39.213 1.00 68.56 80 PHE A N 1
ATOM 645 C CA . PHE A 1 80 ? -5.436 -7.686 39.587 1.00 68.56 80 PHE A CA 1
ATOM 646 C C . PHE A 1 80 ? -4.414 -7.359 38.481 1.00 68.56 80 PHE A C 1
ATOM 648 O O . PHE A 1 80 ? -3.503 -6.562 38.716 1.00 68.56 80 PHE A O 1
ATOM 655 N N . LEU A 1 81 ? -4.579 -7.869 37.255 1.00 73.38 81 LEU A N 1
ATOM 656 C CA . LEU A 1 81 ? -3.698 -7.525 36.129 1.00 73.38 81 LEU A CA 1
ATOM 657 C C . LEU A 1 81 ? -3.853 -6.053 35.686 1.00 73.38 81 LEU A C 1
ATOM 659 O O . LEU A 1 81 ? -2.942 -5.483 35.086 1.00 73.38 81 LEU A O 1
ATOM 663 N N . GLU A 1 82 ? -4.977 -5.415 36.024 1.00 70.75 82 GLU A N 1
ATOM 664 C CA . GLU A 1 82 ? -5.300 -4.014 35.711 1.00 70.75 82 GLU A CA 1
ATOM 665 C C . GLU A 1 82 ? -4.230 -3.020 36.203 1.00 70.75 82 GLU A C 1
ATOM 667 O O . GLU A 1 82 ? -3.960 -2.013 35.550 1.00 70.75 82 GLU A O 1
ATOM 672 N N . PHE A 1 83 ? -3.511 -3.352 37.283 1.00 75.25 83 PHE A N 1
ATOM 673 C CA . PHE A 1 83 ? -2.406 -2.537 37.801 1.00 75.25 83 PHE A CA 1
ATOM 674 C C . PHE A 1 83 ? -1.225 -2.413 36.814 1.00 75.25 83 PHE A C 1
ATOM 676 O O . PHE A 1 83 ? -0.406 -1.501 36.921 1.00 75.25 83 PHE A O 1
ATOM 683 N N . THR A 1 84 ? -1.144 -3.299 35.815 1.00 69.62 84 THR A N 1
ATOM 684 C CA . THR A 1 84 ? -0.103 -3.268 34.774 1.00 69.62 84 THR A CA 1
ATOM 685 C C . THR A 1 84 ? -0.473 -2.421 33.551 1.00 69.62 84 THR A C 1
ATOM 687 O O . THR A 1 84 ? 0.403 -2.146 32.728 1.00 69.62 84 THR A O 1
ATOM 690 N N . LEU A 1 85 ? -1.715 -1.920 33.446 1.00 71.31 85 LEU A N 1
ATOM 691 C CA . LEU A 1 85 ? -2.164 -1.032 32.360 1.00 71.31 85 LEU A CA 1
ATOM 692 C C . LEU A 1 85 ? -1.216 0.149 32.059 1.00 71.31 85 LEU A C 1
ATOM 694 O O . LEU A 1 85 ? -0.880 0.333 30.885 1.00 71.31 85 LEU A O 1
ATOM 698 N N . PRO A 1 86 ? -0.727 0.933 33.045 1.00 64.06 86 PRO A N 1
ATOM 699 C CA . PRO A 1 86 ? 0.182 2.050 32.767 1.00 64.06 86 PRO A CA 1
ATOM 700 C C . PRO A 1 86 ? 1.524 1.613 32.154 1.00 64.06 86 PRO A C 1
ATOM 702 O O . PRO A 1 86 ? 2.121 2.360 31.379 1.00 64.06 86 PRO A O 1
ATOM 705 N N . PHE A 1 87 ? 1.993 0.397 32.450 1.00 63.53 87 PHE A N 1
ATOM 706 C CA . PHE A 1 87 ? 3.194 -0.179 31.838 1.00 63.53 87 PHE A CA 1
ATOM 707 C C . PHE A 1 87 ? 2.898 -0.744 30.439 1.00 63.53 87 PHE A C 1
ATOM 709 O O . PHE A 1 87 ? 3.673 -0.549 29.502 1.00 63.53 87 PHE A O 1
ATOM 716 N N . PHE A 1 88 ? 1.735 -1.373 30.269 1.00 62.91 88 PHE A N 1
ATOM 717 C CA . PHE A 1 88 ? 1.298 -1.986 29.018 1.00 62.91 88 PHE A CA 1
ATOM 718 C C . PHE A 1 88 ? 1.059 -0.956 27.901 1.00 62.91 88 PHE A C 1
ATOM 720 O O . PHE A 1 88 ? 1.537 -1.127 26.779 1.00 62.91 88 PHE A O 1
ATOM 727 N N . LEU A 1 89 ? 0.414 0.173 28.220 1.00 64.38 89 LEU A N 1
ATOM 728 C CA . LEU A 1 89 ? 0.212 1.293 27.287 1.00 64.38 89 LEU A CA 1
ATOM 729 C C . LEU A 1 89 ? 1.534 1.921 26.816 1.00 64.38 89 LEU A C 1
ATOM 731 O O . LEU A 1 89 ? 1.616 2.440 25.705 1.00 64.38 89 LEU A O 1
ATOM 735 N N . LYS A 1 90 ? 2.584 1.842 27.641 1.00 59.62 90 LYS A N 1
ATOM 736 C CA . LYS A 1 90 ? 3.924 2.344 27.314 1.00 59.62 90 LYS A CA 1
ATOM 737 C C . LYS A 1 90 ? 4.697 1.399 26.384 1.00 59.62 90 LYS A C 1
ATOM 739 O O . LYS A 1 90 ? 5.504 1.863 25.584 1.00 59.62 90 LYS A O 1
ATOM 744 N N . LEU A 1 91 ? 4.435 0.093 26.468 1.00 53.06 91 LEU A N 1
ATOM 745 C CA . LEU A 1 91 ? 5.021 -0.942 25.606 1.00 53.06 91 LEU A CA 1
ATOM 746 C C . LEU A 1 91 ? 4.325 -1.058 24.243 1.00 53.06 91 LEU A C 1
ATOM 748 O O . LEU A 1 91 ? 4.969 -1.398 23.252 1.00 53.06 91 LEU A O 1
ATOM 752 N N . PHE A 1 92 ? 3.033 -0.734 24.175 1.00 54.84 92 PHE A N 1
ATOM 753 C CA . PHE A 1 92 ? 2.230 -0.852 22.961 1.00 54.84 92 PHE A CA 1
ATOM 754 C C . PHE A 1 92 ? 1.484 0.462 22.649 1.00 54.84 92 PHE A C 1
ATOM 756 O O . PHE A 1 92 ? 0.275 0.550 22.826 1.00 54.84 92 PHE A O 1
ATOM 763 N N . PRO A 1 93 ? 2.153 1.506 22.130 1.00 50.25 93 PRO A N 1
ATOM 764 C CA . PRO A 1 93 ? 1.511 2.798 21.848 1.00 50.25 93 PRO A CA 1
ATOM 765 C C . PRO A 1 93 ? 0.484 2.770 20.690 1.00 50.25 93 PRO A C 1
ATOM 767 O O . PRO A 1 93 ? -0.331 3.678 20.566 1.00 50.25 93 PRO A O 1
ATOM 770 N N . ASN A 1 94 ? 0.477 1.725 19.850 1.00 51.25 94 ASN A N 1
ATOM 771 C CA . ASN A 1 94 ? -0.339 1.632 18.623 1.00 51.25 94 ASN A CA 1
ATOM 772 C C . ASN A 1 94 ? -1.683 0.877 18.768 1.00 51.25 94 ASN A C 1
ATOM 774 O O . ASN A 1 94 ? -2.301 0.538 17.756 1.00 51.25 94 ASN A O 1
ATOM 778 N N . MET A 1 95 ? -2.143 0.581 19.988 1.00 54.28 95 MET A N 1
ATOM 779 C CA . MET A 1 95 ? -3.415 -0.145 20.224 1.00 54.28 95 MET A CA 1
ATOM 780 C C . MET A 1 95 ? -4.633 0.772 20.359 1.00 54.28 95 MET A C 1
ATOM 782 O O . MET A 1 95 ? -5.755 0.280 20.453 1.00 54.28 95 MET A O 1
ATOM 786 N N . LEU A 1 96 ? -4.435 2.091 20.339 1.00 48.03 96 LEU A N 1
ATOM 787 C CA . LEU A 1 96 ? -5.545 3.035 20.355 1.00 48.03 96 LEU A CA 1
ATOM 788 C C . LEU A 1 96 ? -6.279 3.029 18.998 1.00 48.03 96 LEU A C 1
ATOM 790 O O . LEU A 1 96 ? -5.647 2.822 17.951 1.00 48.03 96 LEU A O 1
ATOM 794 N N . PRO A 1 97 ? -7.615 3.202 18.998 1.00 44.34 97 PRO A N 1
ATOM 795 C CA . PRO A 1 97 ? -8.424 3.198 17.786 1.00 44.34 97 PRO A CA 1
ATOM 796 C C . PRO A 1 97 ? -7.876 4.169 16.740 1.00 44.34 97 PRO A C 1
ATOM 798 O O . PRO A 1 97 ? -7.482 5.291 17.055 1.00 44.34 97 PRO A O 1
ATOM 801 N N . SER A 1 98 ? -7.887 3.748 15.476 1.00 43.44 98 SER A N 1
ATOM 802 C CA . SER A 1 98 ? -7.430 4.576 14.347 1.00 43.44 98 SER A CA 1
ATOM 803 C C . SER A 1 98 ? -8.246 5.865 14.146 1.00 43.44 98 SER A C 1
ATOM 805 O O . SER A 1 98 ? -7.815 6.758 13.427 1.00 43.44 98 SER A O 1
ATOM 807 N N . THR A 1 99 ? -9.381 6.004 14.836 1.00 41.44 99 THR A N 1
ATOM 808 C CA . THR A 1 99 ? -10.225 7.206 14.902 1.00 41.44 99 THR A CA 1
ATOM 809 C C . THR A 1 99 ? -9.628 8.370 15.702 1.00 41.44 99 THR A C 1
ATOM 811 O O . THR A 1 99 ? -10.200 9.453 15.684 1.00 41.44 99 THR A O 1
ATOM 814 N N . PHE A 1 100 ? -8.487 8.184 16.376 1.00 35.06 100 PHE A N 1
ATOM 815 C CA . PHE A 1 100 ? -7.800 9.235 17.142 1.00 35.06 100 PHE A CA 1
ATOM 816 C C . PHE A 1 100 ? -6.717 10.008 16.366 1.00 35.06 100 PHE A C 1
ATOM 818 O O . PHE A 1 100 ? -6.084 10.895 16.937 1.00 35.06 100 PHE A O 1
ATOM 825 N N . GLN A 1 101 ? -6.480 9.710 15.085 1.00 32.66 101 GLN A N 1
ATOM 826 C CA . GLN A 1 101 ? -5.558 10.504 14.264 1.00 32.66 101 GLN A CA 1
ATOM 827 C C . GLN A 1 101 ? -6.275 11.765 13.757 1.00 32.66 101 GLN A C 1
ATOM 829 O O . GLN A 1 101 ? -7.145 11.693 12.893 1.00 32.66 101 GLN A O 1
ATOM 834 N N . GLN A 1 102 ? -5.946 12.916 14.353 1.00 33.06 102 GLN A N 1
ATOM 835 C CA . GLN A 1 102 ? -6.450 14.235 13.962 1.00 33.06 102 GLN A CA 1
ATOM 836 C C . GLN A 1 102 ? -6.147 14.551 12.486 1.00 33.06 102 GLN A C 1
ATOM 838 O O . GLN A 1 102 ? -5.079 14.258 11.957 1.00 33.06 102 GLN A O 1
ATOM 843 N N . THR A 1 103 ? -7.096 15.220 11.836 1.00 40.00 103 THR A N 1
ATOM 844 C CA . THR A 1 103 ? -7.096 15.623 10.420 1.00 40.00 103 THR A CA 1
ATOM 845 C C . THR A 1 103 ? -6.019 16.650 10.036 1.00 40.00 103 THR A C 1
ATOM 847 O O . THR A 1 103 ? -5.766 16.841 8.845 1.00 40.00 103 THR A O 1
ATOM 850 N N . SER A 1 104 ? -5.345 17.275 11.010 1.00 33.59 104 SER A N 1
ATOM 851 C CA . SER A 1 104 ? -4.277 18.270 10.803 1.00 33.59 104 SER A CA 1
ATOM 852 C C . SER A 1 104 ? -2.965 17.693 10.254 1.00 33.59 104 SER A C 1
ATOM 854 O O . SER A 1 104 ? -2.124 18.450 9.774 1.00 33.59 104 SER A O 1
ATOM 856 N N . ASP A 1 105 ? -2.792 16.368 10.271 1.00 45.44 105 ASP A N 1
ATOM 857 C CA . ASP A 1 105 ? -1.581 15.704 9.768 1.00 45.44 105 ASP A CA 1
ATOM 858 C C . ASP A 1 105 ? -1.553 15.582 8.235 1.00 45.44 105 ASP A C 1
ATOM 860 O O . ASP A 1 105 ? -0.500 15.329 7.651 1.00 45.44 105 ASP A O 1
ATOM 864 N N . SER A 1 106 ? -2.683 15.769 7.551 1.00 46.84 106 SER A N 1
ATOM 865 C CA . SER A 1 106 ? -2.851 15.437 6.128 1.00 46.84 106 SER A CA 1
ATOM 866 C C . SER A 1 106 ? -1.949 16.259 5.191 1.00 46.84 106 SER A C 1
ATOM 868 O O . SER A 1 106 ? -1.306 15.701 4.298 1.00 46.84 106 SER A O 1
ATOM 870 N N . GLU A 1 107 ? -1.843 17.571 5.426 1.00 41.41 107 GLU A N 1
ATOM 871 C CA . GLU A 1 107 ? -1.066 18.500 4.587 1.00 41.41 107 GLU A CA 1
ATOM 872 C C . GLU A 1 107 ? 0.444 18.420 4.858 1.00 41.41 107 GLU A C 1
ATOM 874 O O . GLU A 1 107 ? 1.247 18.340 3.924 1.00 41.41 107 GLU A O 1
ATOM 879 N N . GLN A 1 108 ? 0.851 18.338 6.132 1.00 47.75 108 GLN A N 1
ATOM 880 C CA . GLN A 1 108 ? 2.256 18.116 6.503 1.00 47.75 108 GLN A CA 1
ATOM 881 C C . GLN A 1 108 ? 2.751 16.742 6.021 1.00 47.75 108 GLN A C 1
ATOM 883 O O . GLN A 1 108 ? 3.894 16.604 5.578 1.00 47.75 108 GLN A O 1
ATOM 888 N N . THR A 1 109 ? 1.873 15.733 6.019 1.00 56.06 109 THR A N 1
ATOM 889 C CA . THR A 1 109 ? 2.166 14.405 5.469 1.00 56.06 109 THR A CA 1
ATOM 890 C C . THR A 1 109 ? 2.394 14.446 3.955 1.00 56.06 109 THR A C 1
ATOM 892 O O . THR A 1 109 ? 3.254 13.714 3.465 1.00 56.06 109 THR A O 1
ATOM 895 N N . GLY A 1 110 ? 1.686 15.301 3.206 1.00 58.34 110 GLY A N 1
ATOM 896 C CA . GLY A 1 110 ? 1.850 15.446 1.754 1.00 58.34 110 GLY A CA 1
ATOM 897 C C . GLY A 1 110 ? 3.229 15.981 1.349 1.00 58.34 110 GLY A C 1
ATOM 898 O O . GLY A 1 110 ? 3.918 15.362 0.537 1.00 58.34 110 GLY A O 1
ATOM 899 N N . ASN A 1 111 ? 3.677 17.075 1.973 1.00 63.75 111 ASN A N 1
ATOM 900 C CA . ASN A 1 111 ? 4.994 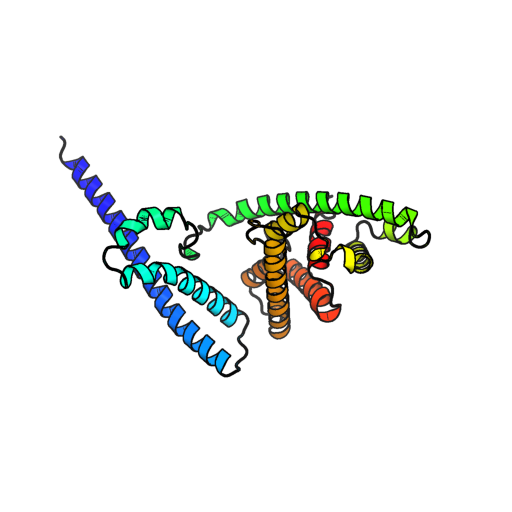17.670 1.700 1.00 63.75 111 ASN A CA 1
ATOM 901 C C . ASN A 1 111 ? 6.151 16.746 2.112 1.00 63.75 111 ASN A C 1
ATOM 903 O O . ASN A 1 111 ? 7.154 16.628 1.404 1.00 63.75 111 ASN A O 1
ATOM 907 N N . ASN A 1 112 ? 6.001 16.036 3.232 1.00 71.50 112 ASN A N 1
ATOM 908 C CA . ASN A 1 112 ? 6.976 15.036 3.669 1.00 71.50 112 ASN A CA 1
ATOM 909 C C . ASN A 1 112 ? 7.023 13.821 2.729 1.00 71.50 112 ASN A C 1
ATOM 911 O O . ASN A 1 112 ? 8.088 13.242 2.518 1.00 71.50 112 ASN A O 1
ATOM 915 N N . TYR A 1 113 ? 5.888 13.454 2.132 1.00 76.12 113 TYR A N 1
ATOM 916 C CA . TYR A 1 113 ? 5.804 12.361 1.170 1.00 76.12 113 TYR A CA 1
ATOM 917 C C . TYR A 1 113 ? 6.504 12.686 -0.156 1.00 76.12 113 TYR A C 1
ATOM 919 O O . TYR A 1 113 ? 7.234 11.839 -0.667 1.00 76.12 113 TYR A O 1
ATOM 927 N N . LEU A 1 114 ? 6.362 13.912 -0.671 1.00 74.56 114 LEU A N 1
ATOM 928 C CA . LEU A 1 114 ? 7.106 14.365 -1.854 1.00 74.56 114 LEU A CA 1
ATOM 929 C C . LEU A 1 114 ? 8.617 14.333 -1.611 1.00 74.56 114 LEU A C 1
ATOM 931 O O . LEU A 1 114 ? 9.364 13.768 -2.405 1.00 74.56 114 LEU A O 1
ATOM 935 N N . ARG A 1 115 ? 9.081 14.857 -0.470 1.00 79.69 115 ARG A N 1
ATOM 936 C CA . ARG A 1 115 ? 10.505 14.791 -0.093 1.00 79.69 115 ARG A CA 1
ATOM 937 C C . ARG A 1 115 ? 11.018 13.353 -0.054 1.00 79.69 115 ARG A C 1
ATOM 939 O O . ARG A 1 115 ? 12.077 13.067 -0.608 1.00 79.69 115 ARG A O 1
ATOM 946 N N . LEU A 1 116 ? 10.240 12.447 0.537 1.00 79.06 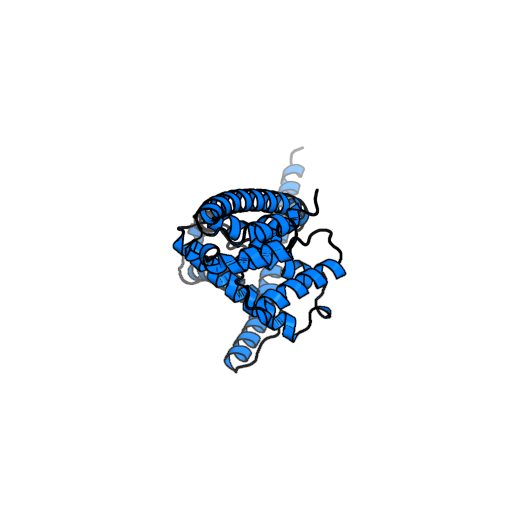116 LEU A N 1
ATOM 947 C CA . LEU A 1 116 ? 10.556 11.023 0.555 1.00 79.06 116 LEU A CA 1
ATOM 948 C C . LEU A 1 116 ? 10.634 10.443 -0.867 1.00 79.06 116 LEU A C 1
ATOM 950 O O . LEU A 1 116 ? 11.581 9.722 -1.168 1.00 79.06 116 LEU A O 1
ATOM 954 N N . GLN A 1 117 ? 9.685 10.760 -1.752 1.00 78.62 117 GLN A N 1
ATOM 955 C CA . GLN A 1 117 ? 9.737 10.326 -3.152 1.00 78.62 117 GLN A CA 1
ATOM 956 C C . GLN A 1 117 ? 11.004 10.827 -3.856 1.00 78.62 117 GLN A C 1
ATOM 958 O O . GLN A 1 117 ? 11.660 10.040 -4.534 1.00 78.62 117 GLN A O 1
ATOM 963 N N . LEU A 1 118 ? 11.398 12.086 -3.640 1.00 80.50 118 LEU A N 1
ATOM 964 C CA . LEU A 1 118 ? 12.611 12.657 -4.230 1.00 80.50 118 LEU A CA 1
ATOM 965 C C . LEU A 1 118 ? 13.889 11.966 -3.738 1.00 80.50 118 LEU A C 1
ATOM 967 O O . LEU A 1 118 ? 14.788 11.692 -4.534 1.00 80.50 118 LEU A O 1
ATOM 971 N N . GLU A 1 119 ? 13.990 11.671 -2.441 1.00 81.12 119 GLU A N 1
ATOM 972 C CA . GLU A 1 119 ? 15.125 10.923 -1.886 1.00 81.12 119 GLU A CA 1
ATOM 973 C C . GLU A 1 11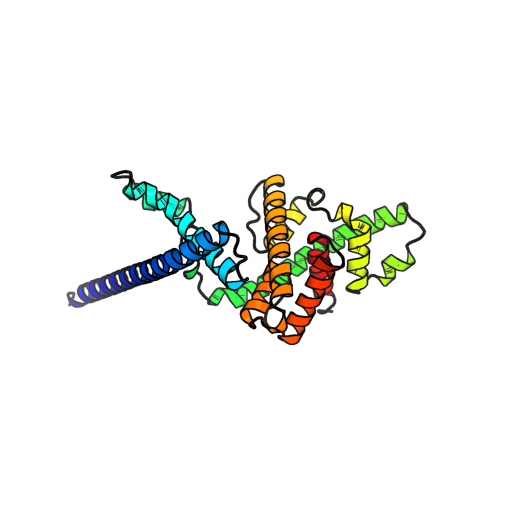9 ? 15.223 9.523 -2.496 1.00 81.12 119 GLU A C 1
ATOM 975 O O . GLU A 1 119 ? 16.302 9.084 -2.897 1.00 81.12 119 GLU A O 1
ATOM 980 N N . ILE A 1 120 ? 14.089 8.831 -2.618 1.00 78.94 120 ILE A N 1
ATOM 981 C CA . ILE A 1 120 ? 14.034 7.486 -3.195 1.00 78.94 120 ILE A CA 1
ATOM 982 C C . ILE A 1 120 ? 14.387 7.522 -4.681 1.00 78.94 120 ILE A C 1
ATOM 984 O O . ILE A 1 120 ? 15.182 6.698 -5.128 1.00 78.94 120 ILE A O 1
ATOM 988 N N . ALA A 1 121 ? 13.857 8.483 -5.434 1.00 78.69 121 ALA A N 1
ATOM 989 C CA . ALA A 1 121 ? 14.173 8.657 -6.845 1.00 78.69 121 ALA A CA 1
ATOM 990 C C . ALA A 1 121 ? 15.677 8.883 -7.064 1.00 78.69 121 ALA A C 1
ATOM 992 O O . ALA A 1 121 ? 16.270 8.212 -7.904 1.00 78.69 121 ALA A O 1
ATOM 993 N N . LYS A 1 122 ? 16.330 9.719 -6.243 1.00 79.94 122 LYS A N 1
ATOM 994 C CA . LYS A 1 122 ? 17.793 9.915 -6.286 1.00 79.94 122 LYS A CA 1
ATOM 995 C C . LYS A 1 122 ? 18.564 8.622 -6.004 1.00 79.94 122 LYS A C 1
ATOM 997 O O . LYS A 1 122 ? 19.543 8.319 -6.686 1.00 79.94 122 LYS A O 1
ATOM 1002 N N . LEU A 1 123 ? 18.127 7.838 -5.014 1.00 78.12 123 LEU A N 1
ATOM 1003 C CA . LEU A 1 123 ? 18.744 6.542 -4.701 1.00 78.12 123 LEU A CA 1
ATOM 1004 C C . LEU A 1 123 ? 18.594 5.542 -5.855 1.00 78.12 123 LEU A C 1
ATOM 1006 O O . LEU A 1 123 ? 19.544 4.826 -6.182 1.00 78.12 123 LEU A O 1
ATOM 1010 N N . LEU A 1 124 ? 17.417 5.497 -6.477 1.00 72.75 124 LEU A N 1
ATOM 1011 C CA . LEU A 1 124 ? 17.147 4.643 -7.630 1.00 72.75 124 LEU A CA 1
ATOM 1012 C C . LEU A 1 124 ? 17.956 5.082 -8.845 1.00 72.75 124 LEU A C 1
ATOM 1014 O O . LEU A 1 124 ? 18.594 4.238 -9.459 1.00 72.75 124 LEU A O 1
ATOM 1018 N N . GLN A 1 125 ? 18.015 6.381 -9.137 1.00 73.75 125 GLN A N 1
ATOM 1019 C CA . GLN A 1 125 ? 18.828 6.929 -10.220 1.00 73.75 125 GLN A CA 1
ATOM 1020 C C . GLN A 1 125 ? 20.300 6.543 -10.055 1.00 73.75 125 GLN A C 1
ATOM 1022 O O . GLN A 1 125 ? 20.900 6.023 -10.989 1.00 73.75 125 GLN A O 1
ATOM 1027 N N . LYS A 1 126 ? 20.865 6.699 -8.850 1.00 76.00 126 LYS A N 1
ATOM 1028 C CA . LYS A 1 126 ? 22.240 6.266 -8.561 1.00 76.00 126 LYS A CA 1
ATOM 1029 C C . LYS A 1 126 ? 22.432 4.762 -8.782 1.00 76.00 126 LYS A C 1
ATOM 1031 O O . LYS A 1 126 ? 23.460 4.345 -9.299 1.00 76.00 126 LYS A O 1
ATOM 1036 N N . THR A 1 127 ? 21.442 3.952 -8.407 1.00 72.38 127 THR A N 1
ATOM 1037 C CA . THR A 1 127 ? 21.477 2.497 -8.630 1.00 72.38 127 THR A CA 1
ATOM 1038 C C . THR A 1 127 ? 21.409 2.163 -10.126 1.00 72.38 127 THR A C 1
ATOM 1040 O O . THR A 1 127 ? 22.144 1.302 -10.591 1.00 72.38 127 THR A O 1
ATOM 1043 N N . MET A 1 128 ? 20.580 2.875 -10.894 1.00 66.31 128 MET A N 1
ATOM 1044 C CA . MET A 1 128 ? 20.440 2.673 -12.337 1.00 66.31 128 MET A CA 1
ATOM 1045 C C . MET A 1 128 ? 21.674 3.089 -13.124 1.00 66.31 128 MET A C 1
ATOM 1047 O O . MET A 1 128 ? 21.986 2.423 -14.099 1.00 66.31 128 MET A O 1
ATOM 1051 N N . VAL A 1 129 ? 22.372 4.157 -12.723 1.00 68.25 129 VAL A N 1
ATOM 1052 C CA . VAL A 1 129 ? 23.650 4.537 -13.348 1.00 68.25 129 VAL A CA 1
ATOM 1053 C C . VAL A 1 129 ? 24.668 3.416 -13.165 1.00 68.25 129 VAL A C 1
ATOM 1055 O O . VAL A 1 129 ? 25.254 2.973 -14.142 1.00 68.25 129 VAL A O 1
ATOM 1058 N N . ASN A 1 130 ? 24.779 2.864 -11.954 1.00 68.56 130 ASN A N 1
ATOM 1059 C CA . ASN A 1 130 ? 25.673 1.733 -11.708 1.00 68.56 130 ASN A CA 1
ATOM 1060 C C . ASN A 1 130 ? 25.322 0.517 -12.587 1.00 68.56 130 ASN A C 1
ATOM 1062 O O . ASN A 1 130 ? 26.213 -0.120 -13.138 1.00 68.56 130 ASN A O 1
ATOM 1066 N N . TRP A 1 131 ? 24.030 0.211 -12.748 1.00 65.62 131 TRP A N 1
ATOM 1067 C CA . TRP A 1 131 ? 23.579 -0.874 -13.627 1.00 65.62 131 TRP A CA 1
ATOM 1068 C C . TRP A 1 131 ? 23.775 -0.564 -15.112 1.00 65.62 131 TRP A C 1
ATOM 1070 O O . TRP A 1 131 ? 24.071 -1.467 -15.888 1.00 65.62 131 TRP A O 1
ATOM 1080 N N . LYS A 1 132 ? 23.637 0.702 -15.519 1.00 61.47 132 LYS A N 1
ATOM 1081 C CA . LYS A 1 132 ? 23.941 1.162 -16.876 1.00 61.47 132 LYS A CA 1
ATOM 1082 C C . LYS A 1 132 ? 25.420 0.949 -17.188 1.00 61.47 132 LYS A C 1
ATOM 1084 O O . LYS A 1 132 ? 25.713 0.394 -18.238 1.00 61.47 132 LYS A O 1
ATOM 1089 N N . ASP A 1 133 ? 26.317 1.313 -16.278 1.00 63.53 133 ASP A N 1
ATOM 1090 C CA . ASP A 1 133 ? 27.764 1.150 -16.457 1.00 63.53 133 ASP A CA 1
ATOM 1091 C C . ASP A 1 133 ? 28.161 -0.338 -16.526 1.00 63.53 133 ASP A C 1
ATOM 1093 O O . ASP A 1 133 ? 28.946 -0.743 -17.385 1.00 63.53 133 ASP A O 1
ATOM 1097 N N . GLU A 1 134 ? 27.557 -1.181 -15.680 1.00 59.22 134 GLU A N 1
ATOM 1098 C CA . GLU A 1 134 ? 27.720 -2.643 -15.713 1.00 59.22 134 GLU A CA 1
ATOM 1099 C C . GLU A 1 134 ? 27.179 -3.258 -17.020 1.00 59.22 134 GLU A C 1
ATOM 1101 O O . GLU A 1 134 ? 27.719 -4.238 -17.540 1.00 59.22 134 GLU A O 1
ATOM 1106 N N . PHE A 1 135 ? 26.139 -2.660 -17.603 1.00 56.97 135 PHE A N 1
ATOM 1107 C CA . PHE A 1 135 ? 25.514 -3.117 -18.841 1.00 56.97 135 PHE A CA 1
ATOM 1108 C C . PHE A 1 135 ? 26.223 -2.614 -20.111 1.00 56.97 135 PHE A C 1
ATOM 1110 O O . PHE A 1 135 ? 26.351 -3.372 -21.074 1.00 56.97 135 PHE A O 1
ATOM 1117 N N . GLU A 1 136 ? 26.739 -1.379 -20.127 1.00 55.12 136 GLU A N 1
ATOM 1118 C CA . GLU A 1 136 ? 27.539 -0.825 -21.233 1.00 55.12 136 GLU A CA 1
ATOM 1119 C C . GLU A 1 136 ? 28.815 -1.641 -21.482 1.00 55.12 136 GLU A C 1
ATOM 1121 O O . GLU A 1 136 ? 29.260 -1.760 -22.628 1.00 55.12 136 GLU A O 1
ATOM 1126 N N . GLN A 1 137 ? 29.355 -2.273 -20.436 1.00 55.38 137 GLN A N 1
ATOM 1127 C CA . GLN A 1 137 ? 30.462 -3.223 -20.547 1.00 55.38 137 GLN A CA 1
ATOM 1128 C C . GLN A 1 137 ? 30.044 -4.578 -21.142 1.00 55.38 137 GLN A C 1
ATOM 1130 O O . GLN A 1 137 ? 30.864 -5.231 -21.788 1.00 55.38 137 GLN A O 1
ATOM 1135 N N . ASN A 1 138 ? 28.782 -4.992 -20.976 1.00 51.25 138 ASN A N 1
ATOM 1136 C CA . ASN A 1 138 ? 28.316 -6.342 -21.307 1.00 51.25 138 ASN A CA 1
ATOM 1137 C C . ASN A 1 138 ? 27.505 -6.453 -22.616 1.00 51.25 138 ASN A C 1
ATOM 1139 O O . ASN A 1 138 ? 27.484 -7.532 -23.206 1.00 51.25 138 ASN A O 1
ATOM 1143 N N . VAL A 1 139 ? 26.854 -5.393 -23.125 1.00 54.50 139 VAL A N 1
ATOM 1144 C CA . VAL A 1 139 ? 25.987 -5.499 -24.323 1.00 54.50 139 VAL A CA 1
ATOM 1145 C C . VAL A 1 139 ? 26.055 -4.252 -25.222 1.00 54.50 139 VAL A C 1
ATOM 1147 O O . VAL A 1 139 ? 25.366 -3.255 -25.012 1.00 54.50 139 VAL A O 1
ATOM 1150 N N . ARG A 1 140 ? 26.827 -4.334 -26.319 1.00 50.62 140 ARG A N 1
ATOM 1151 C CA . ARG A 1 140 ? 26.990 -3.250 -27.319 1.00 50.62 140 ARG A CA 1
ATOM 1152 C C . ARG A 1 140 ? 25.715 -2.886 -28.106 1.00 50.62 140 ARG A C 1
ATOM 1154 O O . ARG A 1 140 ? 25.676 -1.827 -28.720 1.00 50.62 140 ARG A O 1
ATOM 1161 N N . GLN A 1 141 ? 24.671 -3.720 -28.112 1.00 47.84 141 GLN A N 1
ATOM 1162 C CA . GLN A 1 141 ? 23.521 -3.559 -29.023 1.00 47.84 141 GLN A CA 1
ATOM 1163 C C . GLN A 1 141 ? 22.379 -2.647 -28.525 1.00 47.84 141 GLN A C 1
ATOM 1165 O O . GLN A 1 141 ? 21.517 -2.293 -29.322 1.00 47.84 141 GLN A O 1
ATOM 1170 N N . ASN A 1 142 ? 22.387 -2.181 -27.270 1.00 49.59 142 ASN A N 1
ATOM 1171 C CA . ASN A 1 142 ? 21.269 -1.404 -26.695 1.00 49.59 142 ASN A CA 1
ATOM 1172 C C . ASN A 1 142 ? 21.610 0.058 -26.330 1.00 49.59 142 ASN A C 1
ATOM 1174 O O . ASN A 1 142 ? 20.807 0.747 -25.696 1.00 49.59 142 ASN A O 1
ATOM 1178 N N . GLN A 1 143 ? 22.763 0.574 -26.772 1.00 47.88 143 GLN A N 1
ATOM 1179 C CA . GLN A 1 143 ? 23.253 1.926 -26.443 1.00 47.88 143 GLN A CA 1
ATOM 1180 C C . GLN A 1 143 ? 22.301 3.061 -26.881 1.00 47.88 143 GLN A C 1
ATOM 1182 O O . GLN A 1 143 ? 22.198 4.089 -26.212 1.00 47.88 143 GLN A O 1
ATOM 1187 N N . VAL A 1 144 ? 21.546 2.868 -27.970 1.00 49.00 144 VAL A N 1
ATOM 1188 C CA . VAL A 1 144 ? 20.592 3.866 -28.498 1.00 49.00 144 VAL A CA 1
ATOM 1189 C C . VAL A 1 144 ? 19.272 3.890 -27.709 1.00 49.00 144 VAL A C 1
ATOM 1191 O O . VAL A 1 144 ? 18.621 4.932 -27.634 1.00 49.00 144 VAL A O 1
ATOM 1194 N N . PHE A 1 145 ? 18.890 2.778 -27.069 1.00 49.44 145 PHE A N 1
ATOM 1195 C CA . PHE A 1 145 ? 17.658 2.681 -26.276 1.00 49.44 145 PHE A CA 1
ATOM 1196 C C . PHE A 1 145 ? 17.791 3.368 -24.916 1.00 49.44 145 PHE A C 1
ATOM 1198 O O . PHE A 1 145 ? 16.899 4.109 -24.512 1.00 49.44 145 PHE A O 1
ATOM 1205 N N . ILE A 1 146 ? 18.926 3.188 -24.237 1.00 50.94 146 ILE A N 1
ATOM 1206 C CA . ILE A 1 146 ? 19.143 3.715 -22.881 1.00 50.94 146 ILE A CA 1
ATOM 1207 C C . ILE A 1 146 ? 19.178 5.253 -22.871 1.00 50.94 146 ILE A C 1
ATOM 1209 O O . ILE A 1 146 ? 18.651 5.874 -21.951 1.00 50.94 146 ILE A O 1
ATOM 1213 N N . ASN A 1 147 ? 19.724 5.879 -23.919 1.00 49.47 147 ASN A N 1
ATOM 1214 C CA . ASN A 1 147 ? 19.803 7.341 -24.019 1.00 49.47 147 ASN A CA 1
ATOM 1215 C C . ASN A 1 147 ? 18.496 8.009 -24.498 1.00 49.47 147 ASN A C 1
ATOM 1217 O O . ASN A 1 147 ? 18.336 9.205 -24.286 1.00 49.47 147 ASN A O 1
ATOM 1221 N N . LYS A 1 148 ? 17.555 7.266 -25.108 1.00 46.94 148 LYS A N 1
ATOM 1222 C CA . LYS A 1 148 ? 16.210 7.765 -25.486 1.00 46.94 148 LYS A CA 1
ATOM 1223 C C . LYS A 1 148 ? 15.116 7.432 -24.465 1.00 46.94 148 LYS A C 1
ATOM 1225 O O . LYS A 1 148 ? 14.106 8.124 -24.413 1.00 46.94 148 LYS A O 1
ATOM 1230 N N . ALA A 1 149 ? 15.299 6.378 -23.668 1.00 46.69 149 ALA A N 1
ATOM 1231 C CA . ALA A 1 149 ? 14.372 5.972 -22.609 1.00 46.69 149 ALA A CA 1
ATOM 1232 C C . ALA A 1 149 ? 14.381 6.929 -21.401 1.00 46.69 149 ALA A C 1
ATOM 1234 O O . ALA A 1 149 ? 13.446 6.937 -20.603 1.00 46.69 149 ALA A O 1
ATOM 1235 N N . TYR A 1 150 ? 15.414 7.762 -21.287 1.00 44.56 150 TYR A N 1
ATOM 1236 C CA . TYR A 1 150 ? 15.487 8.874 -20.347 1.00 44.56 150 TYR A CA 1
ATOM 1237 C C . TYR A 1 150 ? 14.932 10.137 -21.039 1.00 44.56 150 TYR A C 1
ATOM 1239 O O . TYR A 1 150 ? 15.519 10.516 -22.052 1.00 44.56 150 TYR A O 1
ATOM 1247 N N . PRO A 1 151 ? 13.834 10.795 -20.590 1.00 53.94 151 PRO A N 1
ATOM 1248 C CA . PRO A 1 151 ? 13.123 10.706 -19.306 1.00 53.94 151 PRO A CA 1
ATOM 1249 C C . PRO A 1 151 ? 11.631 10.292 -19.431 1.00 53.94 151 PRO A C 1
ATOM 1251 O O . PRO A 1 151 ? 10.797 10.7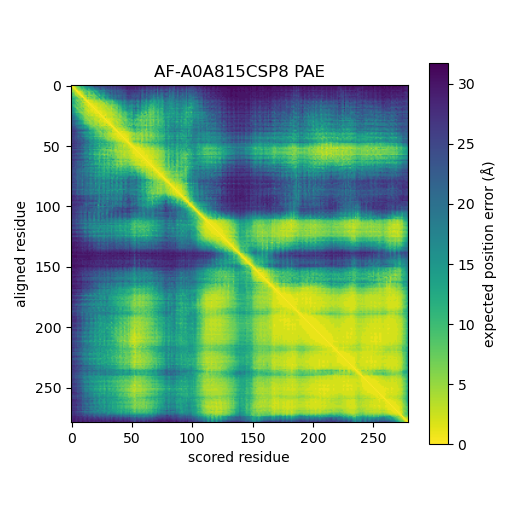46 -18.653 1.00 53.94 151 PRO A O 1
ATOM 1254 N N . SER A 1 152 ? 11.247 9.483 -20.425 1.00 57.94 152 SER A N 1
ATOM 1255 C CA . SER A 1 152 ? 9.833 9.111 -20.627 1.00 57.94 152 SER A CA 1
ATOM 1256 C C . SER A 1 152 ? 9.390 7.966 -19.702 1.00 57.94 152 SER A C 1
ATOM 1258 O O . SER A 1 152 ? 10.129 7.001 -19.500 1.00 57.94 152 SER A O 1
ATOM 1260 N N . ILE A 1 153 ? 8.147 8.029 -19.200 1.00 57.34 153 ILE A N 1
ATOM 1261 C CA . ILE A 1 153 ? 7.490 6.965 -18.411 1.00 57.34 153 ILE A CA 1
ATOM 1262 C C . ILE A 1 153 ? 7.580 5.610 -19.123 1.00 57.34 153 ILE A C 1
ATOM 1264 O O . ILE A 1 153 ? 7.909 4.600 -18.498 1.00 57.34 153 ILE A O 1
ATOM 1268 N N . ASP A 1 154 ? 7.344 5.588 -20.436 1.00 62.97 154 ASP A N 1
ATOM 1269 C CA . ASP A 1 154 ? 7.396 4.359 -21.231 1.00 62.97 154 ASP A CA 1
ATOM 1270 C C . ASP A 1 154 ? 8.819 3.800 -21.320 1.00 62.97 154 ASP A C 1
ATOM 1272 O O . ASP A 1 154 ? 9.015 2.585 -21.281 1.00 62.97 154 ASP A O 1
ATOM 1276 N N . GLY A 1 155 ? 9.822 4.679 -21.357 1.00 63.78 155 GLY A N 1
ATOM 1277 C CA . GLY A 1 155 ? 11.231 4.299 -21.333 1.00 63.78 155 GLY A CA 1
ATOM 1278 C C . GLY A 1 155 ? 11.648 3.692 -19.994 1.00 63.78 155 GLY A C 1
ATOM 1279 O O . GLY A 1 155 ? 12.323 2.663 -19.965 1.00 63.78 155 GLY A O 1
ATOM 1280 N N . MET A 1 156 ? 11.188 4.265 -18.879 1.00 64.12 156 MET A N 1
ATOM 1281 C CA . MET A 1 156 ? 11.440 3.731 -17.535 1.00 64.12 156 MET A CA 1
ATOM 1282 C C . MET A 1 156 ? 10.729 2.399 -17.291 1.00 64.12 156 MET A C 1
ATOM 1284 O O . MET A 1 156 ? 11.2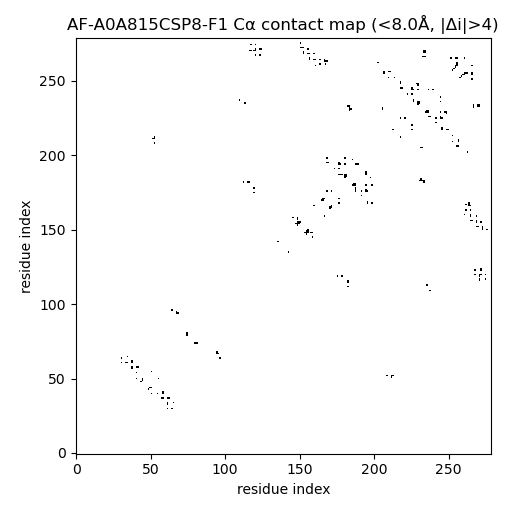89 1.515 -16.644 1.00 64.12 156 MET A O 1
ATOM 1288 N N . LEU A 1 157 ? 9.519 2.226 -17.827 1.00 66.25 157 LEU A N 1
ATOM 1289 C CA . LEU A 1 157 ? 8.801 0.952 -17.781 1.00 66.25 157 LEU A CA 1
ATOM 1290 C C . LEU A 1 157 ? 9.501 -0.118 -18.623 1.00 66.25 157 LEU A C 1
ATOM 1292 O O . LEU A 1 157 ? 9.688 -1.234 -18.143 1.00 66.25 157 LEU A O 1
ATOM 1296 N N . GLN A 1 158 ? 9.935 0.214 -19.842 1.00 66.50 158 GLN A N 1
ATOM 1297 C CA . GLN A 1 158 ? 10.706 -0.706 -20.682 1.00 66.50 158 GLN A CA 1
ATOM 1298 C C . GLN A 1 158 ? 12.031 -1.101 -20.023 1.00 66.50 158 GLN A C 1
ATOM 1300 O O . GLN A 1 158 ? 12.353 -2.286 -19.977 1.00 66.50 158 GLN A O 1
ATOM 1305 N N . PHE A 1 159 ? 12.756 -0.140 -19.444 1.00 65.62 159 PHE A N 1
ATOM 1306 C CA . PHE A 1 159 ? 13.959 -0.411 -18.658 1.00 65.62 159 PHE A CA 1
ATOM 1307 C C . PHE A 1 159 ? 13.644 -1.328 -17.469 1.00 65.62 159 PHE A C 1
ATOM 1309 O O . PHE A 1 159 ? 14.270 -2.367 -17.295 1.00 65.62 159 PHE A O 1
ATOM 1316 N N . GLY A 1 160 ? 12.614 -1.006 -16.686 1.00 67.00 160 GLY A N 1
ATOM 1317 C CA . GLY A 1 160 ? 12.186 -1.820 -15.552 1.00 67.00 160 GLY A CA 1
ATOM 1318 C C . GLY A 1 160 ? 11.861 -3.268 -15.927 1.00 67.00 160 GLY A C 1
ATOM 1319 O O . GLY A 1 160 ? 12.256 -4.186 -15.213 1.00 67.00 160 GLY A O 1
ATOM 1320 N N . LEU A 1 161 ? 11.189 -3.482 -17.062 1.00 68.56 161 LEU A N 1
ATOM 1321 C CA . LEU A 1 161 ? 10.867 -4.815 -17.576 1.00 68.56 161 LEU A CA 1
ATOM 1322 C C . LEU A 1 161 ? 12.117 -5.592 -18.014 1.00 68.56 161 LEU A C 1
ATOM 1324 O O . LEU A 1 161 ? 12.227 -6.778 -17.695 1.00 68.56 161 LEU A O 1
ATOM 1328 N N . LEU A 1 162 ? 13.070 -4.929 -18.680 1.00 67.31 162 LEU A N 1
ATOM 1329 C CA . LEU A 1 162 ? 14.353 -5.526 -19.075 1.00 67.31 162 LEU A CA 1
ATOM 1330 C C . LEU A 1 162 ? 15.162 -6.003 -17.859 1.00 67.31 162 LEU A C 1
ATOM 1332 O O . LEU A 1 162 ? 15.780 -7.061 -17.917 1.00 67.31 162 LEU A O 1
ATOM 1336 N N . PHE A 1 163 ? 15.087 -5.277 -16.742 1.00 64.62 163 PHE A N 1
ATOM 1337 C CA . PHE A 1 163 ? 15.783 -5.592 -15.488 1.00 64.62 163 PHE A CA 1
ATOM 1338 C C . PHE A 1 163 ? 14.849 -6.172 -14.415 1.00 64.62 163 PHE A C 1
ATOM 1340 O O . PHE A 1 163 ? 15.083 -6.024 -13.214 1.00 64.62 163 PHE A O 1
ATOM 1347 N N . SER A 1 164 ? 13.764 -6.838 -14.821 1.00 69.81 164 SER A N 1
ATOM 1348 C CA . SER A 1 164 ? 12.731 -7.316 -13.889 1.00 69.81 164 SER A CA 1
ATOM 1349 C C . SER A 1 164 ? 13.269 -8.222 -12.772 1.00 69.81 164 SER A C 1
ATOM 1351 O O . SER A 1 164 ? 12.789 -8.169 -11.635 1.00 69.81 164 SER A O 1
ATOM 1353 N N . HIS A 1 165 ? 14.313 -8.999 -13.064 1.00 69.19 165 HIS A N 1
ATOM 1354 C CA . HIS A 1 165 ? 15.015 -9.818 -12.081 1.00 69.19 165 HIS A CA 1
ATOM 1355 C C . HIS A 1 165 ? 15.745 -8.974 -11.017 1.00 69.19 165 HIS A C 1
ATOM 1357 O O . HIS A 1 165 ? 15.656 -9.279 -9.828 1.00 69.19 165 HIS A O 1
ATOM 1363 N N . ASP A 1 166 ? 16.390 -7.873 -11.400 1.00 69.31 166 ASP A N 1
ATOM 1364 C CA . ASP A 1 166 ? 17.155 -7.022 -10.475 1.00 69.31 166 ASP A CA 1
ATOM 1365 C C . ASP A 1 166 ? 16.249 -6.111 -9.638 1.00 69.31 166 ASP A C 1
ATOM 1367 O O . ASP A 1 166 ? 16.568 -5.765 -8.499 1.00 69.31 166 ASP A O 1
ATOM 1371 N N . PHE A 1 167 ? 15.051 -5.816 -10.147 1.00 72.38 167 PHE A N 1
ATOM 1372 C CA . PHE A 1 167 ? 13.978 -5.156 -9.401 1.00 72.38 167 PHE A CA 1
ATOM 1373 C C . PHE A 1 167 ? 13.126 -6.111 -8.548 1.00 72.38 167 PHE A C 1
ATOM 1375 O O . PHE A 1 167 ? 12.124 -5.690 -7.953 1.00 72.38 167 PHE A O 1
ATOM 1382 N N . SER A 1 168 ? 13.498 -7.389 -8.451 1.00 81.19 168 SER A N 1
ATOM 1383 C CA . SER A 1 168 ? 12.816 -8.340 -7.574 1.00 81.19 168 SER A CA 1
ATOM 1384 C C . SER A 1 168 ? 13.082 -8.025 -6.099 1.00 81.19 168 SER A C 1
ATOM 1386 O O . SER A 1 168 ? 14.193 -7.675 -5.703 1.00 81.19 168 SER A O 1
ATOM 1388 N N . ILE A 1 169 ? 12.060 -8.196 -5.252 1.00 85.06 169 ILE A N 1
ATOM 1389 C CA . ILE A 1 169 ? 12.107 -7.889 -3.806 1.00 85.06 169 ILE A CA 1
ATOM 1390 C C . ILE A 1 169 ? 13.296 -8.572 -3.110 1.00 85.06 169 ILE A C 1
ATOM 1392 O O . ILE A 1 169 ? 13.891 -8.023 -2.177 1.00 85.06 169 ILE A O 1
ATOM 1396 N N . ASP A 1 170 ? 13.655 -9.769 -3.567 1.00 85.00 170 ASP A N 1
ATOM 1397 C CA . ASP A 1 170 ? 14.732 -10.577 -3.000 1.00 85.00 170 ASP A CA 1
ATOM 1398 C C . ASP A 1 170 ? 16.121 -9.981 -3.247 1.00 85.00 170 ASP A C 1
ATOM 1400 O O . ASP A 1 170 ? 17.012 -10.137 -2.410 1.00 85.00 170 ASP A O 1
ATOM 1404 N N . LYS A 1 171 ? 16.287 -9.226 -4.337 1.00 85.31 171 LYS A N 1
ATOM 1405 C CA . LYS A 1 171 ? 17.543 -8.565 -4.715 1.00 85.31 171 LYS A CA 1
ATOM 1406 C C . LYS A 1 171 ? 17.689 -7.162 -4.134 1.00 85.31 171 LYS A C 1
ATOM 1408 O O . LYS A 1 171 ? 18.805 -6.655 -4.053 1.00 85.31 171 LYS A O 1
ATOM 1413 N N . LEU A 1 172 ? 16.600 -6.564 -3.644 1.00 85.56 172 LEU A N 1
ATOM 1414 C CA . LEU A 1 172 ? 16.653 -5.246 -3.018 1.00 85.56 172 LEU A CA 1
ATOM 1415 C C . LEU A 1 172 ? 17.538 -5.252 -1.765 1.00 85.56 172 LEU A C 1
ATOM 1417 O O . LEU A 1 172 ? 17.405 -6.105 -0.875 1.00 85.56 172 LEU A O 1
ATOM 1421 N N . ASN A 1 173 ? 18.412 -4.249 -1.676 1.00 87.69 173 ASN A N 1
ATOM 1422 C CA . ASN A 1 173 ? 19.239 -4.003 -0.503 1.00 87.69 173 ASN A CA 1
ATOM 1423 C C . ASN A 1 173 ? 18.405 -3.411 0.652 1.00 87.69 173 ASN A C 1
ATOM 1425 O O . ASN A 1 173 ? 17.253 -3.002 0.491 1.00 87.69 173 ASN A O 1
ATOM 1429 N N . ARG A 1 174 ? 18.982 -3.353 1.858 1.00 87.94 174 ARG A N 1
ATOM 1430 C CA . ARG A 1 174 ? 18.259 -2.890 3.057 1.00 87.94 174 ARG A CA 1
ATOM 1431 C C . ARG A 1 174 ? 17.708 -1.469 2.913 1.00 87.94 174 ARG A C 1
ATOM 1433 O O . ARG A 1 174 ? 16.588 -1.218 3.354 1.00 87.94 174 ARG A O 1
ATOM 1440 N N . LEU A 1 175 ? 18.474 -0.556 2.314 1.00 85.75 175 LEU A N 1
ATOM 1441 C CA . LEU A 1 175 ? 18.043 0.830 2.124 1.00 85.75 175 LEU A CA 1
ATOM 1442 C C . LEU A 1 175 ? 16.842 0.898 1.178 1.00 85.75 175 LEU A C 1
ATOM 1444 O O . LEU A 1 175 ? 15.845 1.523 1.518 1.00 85.75 175 LEU A O 1
ATOM 1448 N N . GLN A 1 176 ? 16.888 0.180 0.056 1.00 86.12 176 GLN A N 1
ATOM 1449 C CA . GLN A 1 176 ? 15.784 0.081 -0.901 1.00 86.12 176 GLN A CA 1
ATOM 1450 C C . GLN A 1 176 ? 14.526 -0.528 -0.262 1.00 86.12 176 GLN A C 1
ATOM 1452 O O . GLN A 1 176 ? 13.432 -0.001 -0.451 1.00 86.12 176 GLN A O 1
ATOM 1457 N N . LEU A 1 177 ? 14.668 -1.581 0.554 1.00 88.81 177 LEU A N 1
ATOM 1458 C CA . LEU A 1 177 ? 13.547 -2.182 1.289 1.00 88.81 177 LEU A CA 1
ATOM 1459 C C . LEU A 1 177 ? 12.899 -1.192 2.264 1.00 88.81 177 LEU A C 1
ATOM 1461 O O . LEU A 1 177 ? 11.675 -1.064 2.289 1.00 88.81 177 LEU A O 1
ATOM 1465 N N . ILE A 1 178 ? 13.706 -0.480 3.057 1.00 85.62 178 ILE A N 1
ATOM 1466 C CA . ILE A 1 178 ? 13.224 0.543 3.998 1.00 85.62 178 ILE A CA 1
ATOM 1467 C C . ILE A 1 178 ? 12.523 1.675 3.244 1.00 85.62 178 ILE A C 1
ATOM 1469 O O . ILE A 1 178 ? 11.428 2.078 3.637 1.00 85.62 178 ILE A O 1
ATOM 1473 N N . SER A 1 179 ? 13.126 2.159 2.161 1.00 85.25 179 SER A N 1
ATOM 1474 C CA . SER A 1 179 ? 12.564 3.194 1.295 1.00 85.25 179 SER A CA 1
ATOM 1475 C C . SER A 1 179 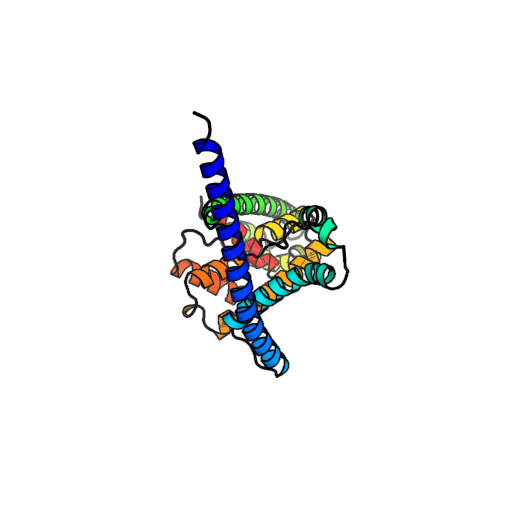? 11.201 2.794 0.743 1.00 85.25 179 SER A C 1
ATOM 1477 O O . SER A 1 179 ? 10.232 3.537 0.888 1.00 85.25 179 SER A O 1
ATOM 1479 N N . LEU A 1 180 ? 11.091 1.584 0.193 1.00 87.31 180 LEU A N 1
ATOM 1480 C CA . LEU A 1 180 ? 9.843 1.079 -0.369 1.00 87.31 180 LEU A CA 1
ATOM 1481 C C . LEU A 1 180 ? 8.779 0.877 0.724 1.00 87.31 180 LEU A C 1
ATOM 1483 O O . LEU A 1 180 ? 7.609 1.193 0.516 1.00 87.31 180 LEU A O 1
ATOM 1487 N N . CYS A 1 181 ? 9.183 0.455 1.927 1.00 87.81 181 CYS A N 1
ATOM 1488 C CA . CYS A 1 181 ? 8.284 0.385 3.079 1.00 87.81 181 CYS A CA 1
ATOM 1489 C C . CYS A 1 181 ? 7.721 1.763 3.460 1.00 87.81 181 CYS A C 1
ATOM 1491 O O . CYS A 1 181 ? 6.508 1.910 3.611 1.00 87.81 181 CYS A O 1
ATOM 1493 N N . LYS A 1 182 ? 8.582 2.781 3.581 1.00 84.25 182 LYS A N 1
ATOM 1494 C CA . LYS A 1 182 ? 8.164 4.153 3.905 1.00 84.25 182 LYS A CA 1
ATOM 1495 C C . LYS A 1 182 ? 7.234 4.721 2.832 1.00 84.25 182 LYS A C 1
ATOM 1497 O O . LYS A 1 182 ? 6.193 5.280 3.168 1.00 84.25 182 LYS A O 1
ATOM 1502 N N . LEU A 1 183 ? 7.571 4.518 1.558 1.00 84.62 183 LEU A N 1
ATOM 1503 C CA . LEU A 1 183 ? 6.774 4.975 0.420 1.00 84.62 183 LEU A CA 1
ATOM 1504 C C . LEU A 1 183 ? 5.368 4.362 0.413 1.00 84.62 183 LEU A C 1
ATOM 1506 O O . LEU A 1 183 ? 4.389 5.052 0.150 1.00 84.62 183 LEU A O 1
ATOM 1510 N N . LEU A 1 184 ? 5.254 3.077 0.749 1.00 87.56 184 LEU A N 1
ATOM 1511 C CA . LEU A 1 184 ? 3.969 2.378 0.840 1.00 87.56 184 LEU A CA 1
ATOM 1512 C C . LEU A 1 184 ? 3.281 2.526 2.200 1.00 87.56 184 LEU A C 1
ATOM 1514 O O . LEU A 1 184 ? 2.302 1.820 2.466 1.00 87.56 184 LEU A O 1
ATOM 1518 N N . ARG A 1 185 ? 3.787 3.423 3.057 1.00 84.50 185 ARG A N 1
ATOM 1519 C CA . ARG A 1 185 ? 3.263 3.711 4.399 1.00 84.50 185 ARG A CA 1
ATOM 1520 C C . ARG A 1 185 ? 3.128 2.461 5.276 1.00 84.50 185 ARG A C 1
ATOM 1522 O O . ARG A 1 185 ? 2.187 2.327 6.055 1.00 84.50 185 ARG A O 1
ATOM 1529 N N . ILE A 1 186 ? 4.075 1.535 5.157 1.00 84.94 186 ILE A N 1
ATOM 1530 C CA . ILE A 1 186 ? 4.197 0.381 6.051 1.00 84.94 186 ILE A CA 1
ATOM 1531 C C . ILE A 1 186 ? 5.400 0.558 6.981 1.00 84.94 186 ILE A C 1
ATOM 1533 O O . ILE A 1 186 ? 6.397 1.192 6.642 1.00 84.94 186 ILE A O 1
ATOM 1537 N N . SER A 1 187 ? 5.322 -0.027 8.178 1.00 80.50 187 SER A N 1
ATOM 1538 C CA . SER A 1 187 ? 6.408 0.052 9.161 1.00 80.50 187 SER A CA 1
ATOM 1539 C C . SER A 1 187 ? 7.702 -0.559 8.612 1.00 80.50 187 SER A C 1
ATOM 1541 O O . SER A 1 187 ? 7.753 -1.763 8.337 1.00 80.50 187 SER A O 1
ATOM 1543 N N . SER A 1 188 ? 8.758 0.254 8.539 1.00 84.00 188 SER A N 1
ATOM 1544 C CA . SER A 1 188 ? 10.099 -0.138 8.087 1.00 84.00 188 SER A CA 1
ATOM 1545 C C . SER A 1 188 ? 10.976 -0.746 9.193 1.00 84.00 188 SER A C 1
ATOM 1547 O O . SER A 1 188 ? 12.198 -0.786 9.061 1.00 84.00 188 SER A O 1
ATOM 1549 N N . LEU A 1 189 ? 10.377 -1.186 10.305 1.00 78.69 189 LEU A N 1
ATOM 1550 C CA . LEU A 1 189 ? 11.085 -1.829 11.412 1.00 78.69 189 LEU A CA 1
ATOM 1551 C C . LEU A 1 189 ? 11.238 -3.336 11.175 1.00 78.69 189 LEU A C 1
ATOM 1553 O O . LEU A 1 189 ? 10.289 -4.010 10.752 1.00 78.69 189 LEU A O 1
ATOM 1557 N N . GLY A 1 190 ? 12.426 -3.846 11.508 1.00 81.25 190 GLY A N 1
ATOM 1558 C CA . GLY A 1 190 ? 12.764 -5.268 11.502 1.00 81.25 190 GLY A CA 1
ATOM 1559 C C . GLY A 1 190 ? 13.966 -5.644 10.629 1.00 81.25 190 GLY A C 1
ATOM 1560 O O . GLY A 1 190 ? 14.657 -4.805 10.033 1.00 81.25 190 GLY A O 1
ATOM 1561 N N . VAL A 1 191 ? 14.221 -6.952 10.580 1.00 89.31 191 VAL A N 1
ATOM 1562 C CA . VAL A 1 191 ? 15.240 -7.579 9.726 1.00 89.31 191 VAL A CA 1
ATOM 1563 C C . VAL A 1 191 ? 14.770 -7.659 8.271 1.00 89.31 191 VAL A C 1
ATOM 1565 O O . VAL A 1 191 ? 13.571 -7.626 7.995 1.00 89.31 191 VAL A O 1
ATOM 1568 N N . ASN A 1 192 ? 15.705 -7.785 7.326 1.00 91.25 192 ASN A N 1
ATOM 1569 C CA . ASN A 1 192 ? 15.399 -7.704 5.892 1.00 91.25 192 ASN A CA 1
ATOM 1570 C C . ASN A 1 192 ? 14.345 -8.731 5.447 1.00 91.25 192 ASN A C 1
ATOM 1572 O O . ASN A 1 192 ? 13.425 -8.365 4.724 1.00 91.25 192 ASN A O 1
ATOM 1576 N N . SER A 1 193 ? 14.416 -9.980 5.919 1.00 86.88 193 SER A N 1
ATOM 1577 C CA . SER A 1 193 ? 13.435 -11.026 5.581 1.00 86.88 193 SER A CA 1
ATOM 1578 C C . SER A 1 193 ? 12.009 -10.645 5.989 1.00 86.88 193 SER A C 1
ATOM 1580 O O . SER A 1 193 ? 11.064 -10.869 5.240 1.00 86.88 193 SER A O 1
ATOM 1582 N N . TYR A 1 194 ? 11.857 -9.987 7.140 1.00 84.75 194 TYR A N 1
ATOM 1583 C CA . TYR A 1 194 ? 10.560 -9.511 7.611 1.00 84.75 194 TYR A CA 1
ATOM 1584 C C . TYR A 1 194 ? 10.040 -8.325 6.788 1.00 84.75 194 TYR A C 1
ATOM 1586 O O . TYR A 1 194 ? 8.852 -8.264 6.474 1.00 84.75 194 TYR A O 1
ATOM 1594 N N . LEU A 1 195 ? 10.924 -7.404 6.383 1.00 86.19 195 LEU A N 1
ATOM 1595 C CA . LEU A 1 195 ? 10.558 -6.313 5.473 1.00 86.19 195 LEU A CA 1
ATOM 1596 C C . LEU A 1 195 ? 10.092 -6.853 4.113 1.00 86.19 195 LEU A C 1
ATOM 1598 O O . LEU A 1 195 ? 9.069 -6.405 3.602 1.00 86.19 195 LEU A O 1
ATOM 1602 N N . ARG A 1 196 ? 10.786 -7.856 3.556 1.00 90.88 196 ARG A N 1
ATOM 1603 C CA . ARG A 1 196 ? 10.380 -8.517 2.304 1.00 90.88 196 ARG A CA 1
ATOM 1604 C C . ARG A 1 196 ? 9.013 -9.170 2.424 1.00 90.88 196 ARG A C 1
ATOM 1606 O O . ARG A 1 196 ? 8.153 -8.925 1.585 1.00 90.88 196 ARG A O 1
ATOM 1613 N N . LEU A 1 197 ? 8.785 -9.918 3.501 1.00 86.50 197 LEU A N 1
ATOM 1614 C CA . LEU A 1 197 ? 7.499 -10.557 3.761 1.00 86.50 197 LEU A CA 1
ATOM 1615 C C . LEU A 1 197 ? 6.358 -9.527 3.852 1.00 86.50 197 LEU A C 1
ATOM 1617 O O . LEU A 1 197 ? 5.317 -9.686 3.217 1.00 86.50 197 LEU A O 1
ATOM 1621 N N . LYS A 1 198 ? 6.561 -8.421 4.584 1.00 85.38 198 LYS A N 1
ATOM 1622 C CA . LYS A 1 198 ? 5.594 -7.309 4.653 1.00 85.38 198 LYS A CA 1
ATOM 1623 C C . LYS A 1 198 ? 5.270 -6.737 3.272 1.00 85.38 198 LYS A C 1
ATOM 1625 O O . LYS A 1 198 ? 4.106 -6.463 2.980 1.00 85.38 198 LYS A O 1
ATOM 1630 N N . LEU A 1 199 ? 6.288 -6.551 2.434 1.00 90.75 199 LEU A N 1
ATOM 1631 C CA . LEU A 1 199 ? 6.127 -6.045 1.074 1.00 90.75 199 LEU A CA 1
ATOM 1632 C C . LEU A 1 199 ? 5.370 -7.020 0.179 1.00 90.75 199 LEU A C 1
ATOM 1634 O O . LEU A 1 199 ? 4.440 -6.604 -0.505 1.00 90.75 199 LEU A O 1
ATOM 1638 N N . GLN A 1 200 ? 5.687 -8.312 0.246 1.00 89.00 200 GLN A N 1
ATOM 1639 C CA . GLN A 1 200 ? 4.958 -9.356 -0.475 1.00 89.00 200 GLN A CA 1
ATOM 1640 C C . GLN A 1 200 ? 3.469 -9.355 -0.103 1.00 89.00 200 GLN A C 1
ATOM 1642 O O . GLN A 1 200 ? 2.611 -9.332 -0.988 1.00 89.00 200 GLN A O 1
ATOM 1647 N N . PHE A 1 201 ? 3.143 -9.279 1.192 1.00 86.62 201 PHE A N 1
ATOM 1648 C CA . PHE A 1 201 ? 1.752 -9.153 1.634 1.00 86.62 201 PHE A CA 1
ATOM 1649 C C . PHE A 1 201 ? 1.089 -7.867 1.131 1.00 86.62 201 PHE A C 1
ATOM 1651 O O . PHE A 1 201 ? -0.057 -7.900 0.678 1.00 86.62 201 PHE A O 1
ATOM 1658 N N . LYS A 1 202 ? 1.796 -6.731 1.173 1.00 91.06 202 LYS A N 1
ATOM 1659 C CA . LYS A 1 202 ? 1.290 -5.453 0.656 1.00 91.06 202 LYS A CA 1
ATOM 1660 C C . LYS A 1 202 ? 1.009 -5.527 -0.848 1.00 91.06 202 LYS A C 1
ATOM 1662 O O . LYS A 1 202 ? -0.052 -5.074 -1.267 1.00 91.06 202 LYS A O 1
ATOM 1667 N N . PHE A 1 203 ? 1.885 -6.136 -1.642 1.00 92.62 203 PHE A N 1
ATOM 1668 C CA . PHE A 1 203 ? 1.683 -6.312 -3.085 1.00 92.62 203 PHE A CA 1
ATOM 1669 C C . PHE A 1 203 ? 0.529 -7.249 -3.400 1.00 92.62 203 PHE A C 1
ATOM 1671 O O . PHE A 1 203 ? -0.307 -6.929 -4.241 1.00 92.62 203 PHE A O 1
ATOM 1678 N N . HIS A 1 204 ? 0.414 -8.361 -2.673 1.00 87.88 204 HIS A N 1
ATOM 1679 C CA . HIS A 1 204 ? -0.735 -9.247 -2.809 1.00 87.88 204 HIS A CA 1
ATOM 1680 C C . HIS A 1 204 ? -2.048 -8.515 -2.490 1.00 87.88 204 HIS A C 1
ATOM 1682 O O . HIS A 1 204 ? -3.034 -8.649 -3.217 1.00 87.88 204 HIS A O 1
ATOM 1688 N N . ARG A 1 205 ? -2.058 -7.685 -1.438 1.00 89.12 205 ARG A N 1
ATOM 1689 C CA . ARG A 1 205 ? -3.216 -6.853 -1.090 1.00 89.12 205 ARG A CA 1
ATOM 1690 C C . ARG A 1 205 ? -3.565 -5.868 -2.203 1.00 89.12 205 ARG A C 1
ATOM 1692 O O . ARG A 1 205 ? -4.737 -5.777 -2.549 1.00 89.12 205 ARG A O 1
ATOM 1699 N N . ILE A 1 206 ? -2.568 -5.182 -2.767 1.00 93.75 206 ILE A N 1
ATOM 1700 C CA . ILE A 1 206 ? -2.752 -4.259 -3.898 1.00 93.75 206 ILE A CA 1
ATOM 1701 C C . ILE A 1 206 ? -3.339 -5.003 -5.100 1.00 93.75 206 ILE A C 1
ATOM 1703 O O . ILE A 1 206 ? -4.370 -4.587 -5.604 1.00 93.75 206 ILE A O 1
ATOM 1707 N N . LYS A 1 207 ? -2.782 -6.158 -5.484 1.00 91.75 207 LYS A N 1
ATOM 1708 C CA . LYS A 1 207 ? -3.295 -6.968 -6.602 1.00 91.75 207 LYS A CA 1
ATOM 1709 C C . LYS A 1 207 ? -4.749 -7.390 -6.408 1.00 91.75 207 LYS A C 1
ATOM 1711 O O . LYS A 1 207 ? -5.532 -7.389 -7.354 1.00 91.75 207 LYS A O 1
ATOM 1716 N N . CYS A 1 208 ? -5.122 -7.769 -5.189 1.00 90.25 208 CYS A N 1
ATOM 1717 C CA . CYS A 1 208 ? -6.506 -8.107 -4.889 1.00 90.25 208 CYS A CA 1
ATOM 1718 C C . CYS A 1 208 ? -7.427 -6.872 -4.894 1.00 90.25 208 CYS A C 1
ATOM 1720 O O . CYS A 1 208 ? -8.582 -7.012 -5.275 1.00 90.25 208 CYS A O 1
ATOM 1722 N N . ASP A 1 209 ? -6.949 -5.695 -4.476 1.00 93.81 209 ASP A N 1
ATOM 1723 C CA . ASP A 1 209 ? -7.692 -4.427 -4.587 1.00 93.81 209 ASP A CA 1
ATOM 1724 C C . ASP A 1 209 ? -7.842 -3.997 -6.053 1.00 93.81 209 ASP A C 1
ATOM 1726 O O . ASP A 1 209 ? -8.925 -3.599 -6.453 1.00 93.81 209 ASP A O 1
ATOM 1730 N N . ASP A 1 210 ? -6.803 -4.158 -6.876 1.00 95.19 210 ASP A N 1
ATOM 1731 C CA . ASP A 1 210 ? -6.824 -3.859 -8.313 1.00 95.19 210 ASP A CA 1
ATOM 1732 C C . ASP A 1 210 ? -7.910 -4.655 -9.045 1.00 95.19 210 ASP A C 1
ATOM 1734 O O . ASP A 1 210 ? -8.679 -4.087 -9.814 1.00 95.19 210 ASP A O 1
ATOM 1738 N N . LYS A 1 211 ? -8.036 -5.956 -8.752 1.00 93.56 211 LYS A N 1
ATOM 1739 C CA . LYS A 1 211 ? -9.114 -6.789 -9.309 1.00 93.56 211 LYS A CA 1
ATOM 1740 C C . LYS A 1 211 ? -10.506 -6.293 -8.915 1.00 93.56 211 LYS A C 1
ATOM 1742 O O . LYS A 1 211 ? -11.413 -6.336 -9.738 1.00 93.56 211 LYS A O 1
ATOM 1747 N N . LEU A 1 212 ? -10.674 -5.843 -7.670 1.00 92.81 212 LEU A N 1
ATOM 1748 C CA . LEU A 1 212 ? -11.950 -5.308 -7.191 1.00 92.81 212 LEU A CA 1
ATOM 1749 C C . LEU A 1 212 ? -12.269 -3.964 -7.850 1.00 92.81 212 LEU A C 1
ATOM 1751 O O . LEU A 1 212 ? -13.399 -3.763 -8.269 1.00 92.81 212 LEU A O 1
ATOM 1755 N N . ILE A 1 213 ? -11.277 -3.084 -8.002 1.00 94.88 213 ILE A N 1
ATOM 1756 C CA . ILE A 1 213 ? -11.452 -1.798 -8.688 1.00 94.88 213 ILE A CA 1
ATOM 1757 C C . ILE A 1 213 ? -11.861 -2.007 -10.147 1.00 94.88 213 ILE A C 1
ATOM 1759 O O . ILE A 1 213 ? -12.772 -1.334 -10.612 1.00 94.88 213 ILE A O 1
ATOM 1763 N N . VAL A 1 214 ? -11.234 -2.944 -10.865 1.00 94.56 214 VAL A N 1
ATOM 1764 C CA . VAL A 1 214 ? -11.636 -3.250 -12.249 1.00 94.56 214 VAL A CA 1
ATOM 1765 C C . VAL A 1 214 ? -13.055 -3.817 -12.305 1.00 94.56 214 VAL A C 1
ATOM 1767 O O . VAL A 1 214 ? -13.820 -3.431 -13.181 1.00 94.56 214 VAL A O 1
ATOM 1770 N N . ALA A 1 215 ? -13.421 -4.700 -11.372 1.00 92.00 215 ALA A N 1
ATOM 1771 C CA . ALA A 1 215 ? -14.762 -5.282 -11.325 1.00 92.00 215 ALA A CA 1
ATOM 1772 C C . ALA A 1 215 ? -15.856 -4.245 -11.011 1.00 92.00 215 ALA A C 1
ATOM 1774 O O . ALA A 1 215 ? -16.959 -4.345 -11.539 1.00 92.00 215 ALA A O 1
ATOM 1775 N N . GLU A 1 216 ? -15.560 -3.264 -10.156 1.00 90.81 216 GLU A N 1
ATOM 1776 C CA . GLU A 1 216 ? -16.496 -2.200 -9.773 1.00 90.81 216 GLU A CA 1
ATOM 1777 C C . GLU A 1 216 ? -16.476 -1.005 -10.739 1.00 90.81 216 GLU A C 1
ATOM 1779 O O . GLU A 1 216 ? -17.454 -0.266 -10.796 1.00 90.81 216 GLU A O 1
ATOM 1784 N N . GLY A 1 217 ? -15.403 -0.828 -11.513 1.00 92.75 217 GLY A N 1
ATOM 1785 C CA . GLY A 1 217 ? -15.178 0.305 -12.411 1.00 92.75 217 GLY A CA 1
ATOM 1786 C C . GLY A 1 217 ? -14.533 1.506 -11.708 1.00 92.75 217 GLY A C 1
ATOM 1787 O O . GLY A 1 217 ? -14.951 1.912 -10.623 1.00 92.75 217 GLY A O 1
ATOM 1788 N N . ILE A 1 218 ? -13.519 2.112 -12.341 1.00 93.12 218 ILE A N 1
ATOM 1789 C CA . ILE A 1 218 ? -12.814 3.283 -11.783 1.00 93.12 218 ILE A CA 1
ATOM 1790 C C . ILE A 1 218 ? -13.749 4.491 -11.655 1.00 93.12 218 ILE A C 1
ATOM 1792 O O . ILE A 1 218 ? -13.657 5.236 -10.681 1.00 93.12 218 ILE A O 1
ATOM 1796 N N . ASP A 1 219 ? -14.671 4.665 -12.602 1.00 91.06 219 ASP A N 1
ATOM 1797 C CA . ASP A 1 219 ? -15.595 5.806 -12.640 1.00 91.06 219 ASP A CA 1
ATOM 1798 C C . ASP A 1 219 ? -16.589 5.815 -11.470 1.00 91.06 219 ASP A C 1
ATOM 1800 O O . ASP A 1 219 ? -17.144 6.856 -11.127 1.00 91.06 219 ASP A O 1
ATOM 1804 N N . ASN A 1 220 ? -16.770 4.666 -10.812 1.00 91.50 220 ASN A N 1
ATOM 1805 C CA . ASN A 1 220 ? -17.669 4.508 -9.670 1.00 91.50 220 ASN A CA 1
ATOM 1806 C C . ASN A 1 220 ? -16.998 4.814 -8.317 1.00 91.50 220 ASN A C 1
ATOM 1808 O O . ASN A 1 220 ? -17.661 4.776 -7.276 1.00 91.50 220 ASN A O 1
ATOM 1812 N N . LEU A 1 221 ? -15.693 5.109 -8.305 1.00 90.81 221 LEU A N 1
ATOM 1813 C CA . LEU A 1 221 ? -14.954 5.479 -7.098 1.00 90.81 221 LEU A CA 1
ATOM 1814 C C . LEU A 1 221 ? -15.263 6.921 -6.693 1.00 90.81 221 LEU A C 1
ATOM 1816 O O . LEU A 1 221 ? -15.206 7.839 -7.510 1.00 90.81 221 LEU A O 1
ATOM 1820 N N . THR A 1 222 ? -15.493 7.154 -5.399 1.00 91.19 222 THR A N 1
ATOM 1821 C CA . THR A 1 222 ? -15.518 8.531 -4.886 1.00 91.19 222 THR A CA 1
ATOM 1822 C C . THR A 1 222 ? -14.122 9.158 -4.953 1.00 91.19 222 THR A C 1
ATOM 1824 O O . THR A 1 222 ? -13.109 8.454 -4.993 1.00 91.19 222 THR A O 1
ATOM 1827 N N . PHE A 1 223 ? -14.039 10.492 -4.898 1.00 88.94 223 PHE A N 1
ATOM 1828 C CA . PHE A 1 223 ? -12.749 11.191 -4.873 1.00 88.94 223 PHE A CA 1
ATOM 1829 C C . PHE A 1 223 ? -11.826 10.691 -3.749 1.00 88.94 223 PHE A C 1
ATOM 1831 O O . PHE A 1 223 ? -10.644 10.443 -3.980 1.00 88.94 223 PHE A O 1
ATOM 1838 N N . GLU A 1 224 ? -12.369 10.467 -2.551 1.00 87.75 224 GLU A N 1
ATOM 1839 C CA . GLU A 1 224 ? -11.608 9.936 -1.416 1.00 87.75 224 GLU A CA 1
ATOM 1840 C C . GLU A 1 224 ? -11.116 8.502 -1.678 1.00 87.75 224 GLU A C 1
ATOM 1842 O O . GLU A 1 224 ? -9.963 8.164 -1.398 1.00 87.75 224 GLU A O 1
ATOM 1847 N N . GLU A 1 225 ? -11.961 7.647 -2.260 1.00 89.38 225 GLU A N 1
ATOM 1848 C CA . GLU A 1 225 ? -11.601 6.265 -2.586 1.00 89.38 225 GLU A CA 1
ATOM 1849 C C . GLU A 1 225 ? -10.531 6.176 -3.671 1.00 89.38 225 GLU A C 1
ATOM 1851 O O . GLU A 1 225 ? -9.658 5.302 -3.590 1.00 89.38 225 GLU A O 1
ATOM 1856 N N . LEU A 1 226 ? -10.603 7.070 -4.656 1.00 91.50 226 LEU A N 1
ATOM 1857 C CA . LEU A 1 226 ? -9.629 7.230 -5.725 1.00 91.50 226 LEU A CA 1
ATOM 1858 C C . LEU A 1 226 ? -8.292 7.725 -5.164 1.00 91.50 226 LEU A C 1
ATOM 1860 O O . LEU A 1 226 ? -7.253 7.105 -5.394 1.00 91.50 226 LEU A O 1
ATOM 1864 N N . GLN A 1 227 ? -8.321 8.785 -4.354 1.00 89.81 227 GLN A N 1
ATOM 1865 C CA . GLN A 1 227 ? -7.136 9.335 -3.704 1.00 89.81 227 GLN A CA 1
ATOM 1866 C C . GLN A 1 227 ? -6.443 8.274 -2.839 1.00 89.81 227 GLN A C 1
ATOM 1868 O O . GLN A 1 227 ? -5.238 8.050 -2.955 1.00 89.81 227 GLN A O 1
ATOM 1873 N N . MET A 1 228 ? -7.211 7.549 -2.025 1.00 87.75 228 MET A N 1
ATOM 1874 C CA . MET A 1 228 ? -6.700 6.466 -1.190 1.00 87.75 228 MET A CA 1
ATOM 1875 C C . MET A 1 228 ? -6.139 5.308 -2.026 1.00 87.75 228 MET A C 1
ATOM 1877 O O . MET A 1 228 ? -5.087 4.768 -1.684 1.00 87.75 228 MET A O 1
ATOM 1881 N N . ALA A 1 229 ? -6.804 4.927 -3.125 1.00 92.12 229 ALA A N 1
ATOM 1882 C CA . ALA A 1 229 ? -6.315 3.887 -4.030 1.00 92.12 229 ALA A CA 1
ATOM 1883 C C . ALA A 1 229 ? -4.942 4.252 -4.614 1.00 92.12 229 ALA A C 1
ATOM 1885 O O . ALA A 1 229 ? -4.027 3.423 -4.585 1.00 92.12 229 ALA A O 1
ATOM 1886 N N . CYS A 1 230 ? -4.780 5.492 -5.076 1.00 91.06 230 CYS A N 1
ATOM 1887 C CA . CYS A 1 230 ? -3.511 6.012 -5.578 1.00 91.06 230 CYS A CA 1
ATOM 1888 C C . CYS A 1 230 ? -2.424 5.990 -4.492 1.00 91.06 230 CYS A C 1
ATOM 1890 O O . CYS A 1 230 ? -1.350 5.420 -4.701 1.00 91.06 230 CYS A O 1
ATOM 1892 N N . GLN A 1 231 ? -2.721 6.494 -3.290 1.00 86.81 231 GLN A N 1
ATOM 1893 C CA . GLN A 1 231 ? -1.763 6.501 -2.176 1.00 86.81 231 GLN A CA 1
ATOM 1894 C C . GLN A 1 231 ? -1.320 5.096 -1.767 1.00 86.81 231 GLN A C 1
ATOM 1896 O O . GLN A 1 231 ? -0.143 4.869 -1.488 1.00 86.81 231 GLN A O 1
ATOM 1901 N N . GLU A 1 232 ? -2.237 4.123 -1.740 1.00 88.88 232 GLU A N 1
ATOM 1902 C CA . GLU A 1 232 ? -1.898 2.745 -1.384 1.00 88.88 232 GLU A CA 1
ATOM 1903 C C . GLU A 1 232 ? -0.917 2.083 -2.360 1.00 88.88 232 GLU A C 1
ATOM 1905 O O . GLU A 1 232 ? -0.240 1.133 -1.950 1.00 88.88 232 GLU A O 1
ATOM 1910 N N . ARG A 1 233 ? -0.849 2.588 -3.599 1.00 91.31 233 ARG A N 1
ATOM 1911 C CA . ARG A 1 233 ? 0.036 2.158 -4.694 1.00 91.31 233 ARG A CA 1
ATOM 1912 C C . ARG A 1 233 ? 1.319 2.990 -4.788 1.00 91.31 233 ARG A C 1
ATOM 1914 O O . ARG A 1 233 ? 2.179 2.694 -5.608 1.00 91.31 233 ARG A O 1
ATOM 1921 N N . GLY A 1 234 ? 1.477 3.995 -3.926 1.00 85.06 234 GLY A N 1
ATOM 1922 C CA . GLY A 1 234 ? 2.633 4.889 -3.938 1.00 85.06 234 GLY A CA 1
ATOM 1923 C C . GLY A 1 234 ? 2.551 6.007 -4.986 1.00 85.06 234 GLY A C 1
ATOM 1924 O O . GLY A 1 234 ? 3.573 6.609 -5.309 1.00 85.06 234 GLY A O 1
ATOM 1925 N N . ILE A 1 235 ? 1.356 6.275 -5.521 1.00 86.06 235 ILE A N 1
ATOM 1926 C CA . ILE A 1 235 ? 1.091 7.371 -6.456 1.00 86.06 235 ILE A CA 1
ATOM 1927 C C . ILE A 1 235 ? 0.781 8.626 -5.631 1.00 86.06 235 ILE A C 1
ATOM 1929 O O . ILE A 1 235 ? -0.069 8.594 -4.736 1.00 86.06 235 ILE A O 1
ATOM 1933 N N . TYR A 1 236 ? 1.470 9.732 -5.923 1.00 81.62 236 TYR A N 1
ATOM 1934 C CA . TYR A 1 236 ? 1.164 11.020 -5.300 1.00 81.62 236 TYR A CA 1
ATOM 1935 C C . TYR A 1 236 ? -0.246 11.468 -5.694 1.00 81.62 236 TYR A C 1
ATOM 1937 O O . TYR A 1 236 ? -0.641 11.331 -6.850 1.00 81.62 236 TYR A O 1
ATOM 1945 N N . SER A 1 237 ? -1.022 11.962 -4.729 1.00 79.19 237 SER A N 1
ATOM 1946 C CA . SER A 1 237 ? -2.456 12.196 -4.928 1.00 79.19 237 SER A CA 1
ATOM 1947 C C . SER A 1 237 ? -3.005 13.450 -4.243 1.00 79.19 237 SER A C 1
ATOM 1949 O O . SER A 1 237 ? -4.221 13.595 -4.118 1.00 79.19 237 SER A O 1
ATOM 1951 N N . VAL A 1 238 ? -2.142 14.291 -3.675 1.00 74.75 238 VAL A N 1
ATOM 1952 C CA . VAL A 1 238 ? -2.562 15.480 -2.918 1.00 74.75 238 VAL A CA 1
ATOM 1953 C C . VAL A 1 238 ? -2.648 16.655 -3.887 1.00 74.75 238 VAL A C 1
ATOM 1955 O O . VAL A 1 238 ? -1.730 16.837 -4.675 1.00 74.75 238 VAL A O 1
ATOM 1958 N N . ASN A 1 239 ? -3.736 17.431 -3.834 1.00 76.00 239 ASN A N 1
ATOM 1959 C CA . ASN A 1 239 ? -3.982 18.589 -4.710 1.00 76.00 239 ASN A CA 1
ATOM 1960 C C . ASN A 1 239 ? -3.922 18.272 -6.216 1.00 76.00 239 ASN A C 1
ATOM 1962 O O . ASN A 1 239 ? -3.454 19.084 -7.007 1.00 76.00 239 ASN A O 1
ATOM 1966 N N . ILE A 1 240 ? -4.378 17.079 -6.606 1.00 81.19 240 ILE A N 1
ATOM 1967 C CA . ILE A 1 240 ? -4.409 16.632 -8.000 1.00 81.19 240 ILE A CA 1
ATOM 1968 C C . ILE A 1 240 ? -5.858 16.460 -8.453 1.00 81.19 240 ILE A C 1
ATOM 1970 O O . ILE A 1 240 ? -6.689 15.937 -7.705 1.00 81.19 240 ILE A O 1
ATOM 1974 N N . ASP A 1 241 ? -6.128 16.846 -9.699 1.00 87.88 241 ASP A N 1
ATOM 1975 C CA . ASP A 1 241 ? -7.433 16.704 -10.336 1.00 87.88 241 ASP A CA 1
ATOM 1976 C C . ASP A 1 241 ? -7.903 15.248 -10.425 1.00 87.88 241 ASP A C 1
ATOM 1978 O O . ASP A 1 241 ? -7.132 14.317 -10.681 1.00 87.88 241 ASP A O 1
ATOM 1982 N N . VAL A 1 242 ? -9.218 15.059 -10.292 1.00 89.31 242 VAL A N 1
ATOM 1983 C CA . VAL A 1 242 ? -9.872 13.741 -10.329 1.00 89.31 242 VAL A CA 1
ATOM 1984 C C . VAL A 1 242 ? -9.541 12.987 -11.617 1.00 89.31 242 VAL A C 1
ATOM 1986 O O . VAL A 1 242 ? -9.104 11.840 -11.559 1.00 89.31 242 VAL A O 1
ATOM 1989 N N . ASN A 1 243 ? -9.657 13.654 -12.769 1.00 89.88 243 ASN A N 1
ATOM 1990 C CA . ASN A 1 243 ? -9.396 13.062 -14.085 1.00 89.88 243 ASN A CA 1
ATOM 1991 C C . ASN A 1 243 ? -7.947 12.566 -14.209 1.00 89.88 243 ASN A C 1
ATOM 1993 O O . ASN A 1 243 ? -7.671 11.503 -14.772 1.00 89.88 243 ASN A O 1
ATOM 1997 N N . TYR A 1 244 ? -7.002 13.314 -13.636 1.00 87.75 244 TYR A N 1
ATOM 1998 C CA . TYR A 1 244 ? -5.606 12.905 -13.623 1.00 87.75 244 TYR A CA 1
ATOM 1999 C C . TYR A 1 244 ? -5.408 11.675 -12.732 1.00 87.75 244 TYR A C 1
ATOM 2001 O O . TYR A 1 244 ? -4.767 10.713 -13.149 1.00 87.75 244 TYR A O 1
ATOM 2009 N N . LEU A 1 245 ? -5.999 11.644 -11.535 1.00 89.44 245 LEU A N 1
ATOM 2010 C CA . LEU A 1 245 ? -5.921 10.468 -10.662 1.00 89.44 245 LEU A CA 1
ATOM 2011 C C . LEU A 1 245 ? -6.559 9.226 -11.291 1.00 89.44 245 LEU A C 1
ATOM 2013 O O . LEU A 1 245 ? -5.987 8.142 -11.182 1.00 89.44 245 LEU A O 1
ATOM 2017 N N . GLN A 1 246 ? -7.691 9.377 -11.980 1.00 93.44 246 GLN A N 1
ATOM 2018 C CA . GLN A 1 246 ? -8.334 8.286 -12.713 1.00 93.44 246 GLN A CA 1
ATOM 2019 C C . GLN A 1 246 ? -7.428 7.756 -13.822 1.00 93.44 246 GLN A C 1
ATOM 2021 O O . GLN A 1 246 ? -7.185 6.554 -13.873 1.00 93.44 246 GLN A O 1
ATOM 2026 N N . SER A 1 247 ? -6.857 8.632 -14.656 1.00 91.12 247 SER A N 1
ATOM 2027 C CA . SER A 1 247 ? -5.945 8.204 -15.728 1.00 91.12 247 SER A CA 1
ATOM 2028 C C . SER A 1 247 ? -4.687 7.513 -15.189 1.00 91.12 247 SER A C 1
ATOM 2030 O O . SER A 1 247 ? -4.268 6.484 -15.719 1.00 91.12 247 SER A O 1
ATOM 2032 N N . ARG A 1 248 ? -4.116 8.011 -14.083 1.00 89.19 248 ARG A N 1
ATOM 2033 C CA . ARG A 1 248 ? -2.979 7.372 -13.406 1.00 89.19 248 ARG A CA 1
ATOM 2034 C C . ARG A 1 248 ? -3.333 6.003 -12.843 1.00 89.19 248 ARG A C 1
ATOM 2036 O O . ARG A 1 248 ? -2.552 5.064 -12.995 1.00 89.19 248 ARG A O 1
ATOM 2043 N N . LEU A 1 249 ? -4.491 5.877 -12.199 1.00 93.12 249 LEU A N 1
ATOM 2044 C CA . LEU A 1 249 ? -4.944 4.601 -11.660 1.00 93.12 249 LEU A CA 1
ATOM 2045 C C . LEU A 1 249 ? -5.263 3.607 -12.783 1.00 93.12 249 LEU A C 1
ATOM 2047 O O . LEU A 1 249 ? -4.867 2.452 -12.687 1.00 93.12 249 LEU A O 1
ATOM 2051 N N . GLN A 1 250 ? -5.892 4.055 -13.870 1.00 94.38 250 GLN A N 1
ATOM 2052 C CA . GLN A 1 250 ? -6.147 3.239 -15.057 1.00 94.38 250 GLN A CA 1
ATOM 2053 C C . GLN A 1 250 ? -4.838 2.711 -15.654 1.00 94.38 250 GLN A C 1
ATOM 2055 O O . GLN A 1 250 ? -4.692 1.506 -15.849 1.00 94.38 250 GLN A O 1
ATOM 2060 N N . GLN A 1 251 ? -3.846 3.589 -15.843 1.00 90.81 251 GLN A N 1
ATOM 2061 C CA . GLN A 1 251 ? -2.518 3.200 -16.320 1.00 90.81 251 GLN A CA 1
ATOM 2062 C C . GLN A 1 251 ? -1.881 2.138 -15.411 1.00 90.81 251 GLN A C 1
ATOM 2064 O O . GLN A 1 251 ? -1.341 1.146 -15.902 1.00 90.81 251 GLN A O 1
ATOM 2069 N N . TRP A 1 252 ? -1.963 2.310 -14.088 1.00 93.06 252 TRP A N 1
ATOM 2070 C CA . TRP A 1 252 ? -1.484 1.312 -13.131 1.00 93.06 252 TRP A CA 1
ATOM 2071 C C . TRP A 1 252 ? -2.175 -0.043 -13.326 1.00 93.06 252 TRP A C 1
ATOM 2073 O O . TRP A 1 252 ? -1.499 -1.072 -13.394 1.00 93.06 252 TRP A O 1
ATOM 2083 N N . LEU A 1 253 ? -3.510 -0.057 -13.414 1.00 94.69 253 LEU A N 1
ATOM 2084 C CA . LEU A 1 253 ? -4.292 -1.287 -13.553 1.00 94.69 253 LEU A CA 1
ATOM 2085 C C . LEU A 1 253 ? -3.948 -2.029 -14.844 1.00 94.69 253 LEU A C 1
ATOM 2087 O O . LEU A 1 253 ? -3.733 -3.241 -14.799 1.00 94.69 253 LEU A O 1
ATOM 2091 N N . ASP A 1 254 ? -3.813 -1.314 -15.960 1.00 91.81 254 ASP A N 1
ATOM 2092 C CA . ASP A 1 254 ? -3.434 -1.908 -17.241 1.00 91.81 254 ASP A CA 1
ATOM 2093 C C . ASP A 1 254 ? -2.044 -2.549 -17.177 1.00 91.81 254 ASP A C 1
ATOM 2095 O O . ASP A 1 254 ? -1.843 -3.691 -17.600 1.00 91.81 254 ASP A O 1
ATOM 2099 N N . LEU A 1 255 ? -1.067 -1.857 -16.592 1.00 89.50 255 LEU A N 1
ATOM 2100 C CA . LEU A 1 255 ? 0.284 -2.400 -16.475 1.00 89.50 255 LEU A CA 1
ATOM 2101 C C . LEU A 1 255 ? 0.359 -3.578 -15.493 1.00 89.50 255 LEU A C 1
ATOM 2103 O O . LEU A 1 255 ? 1.118 -4.523 -15.729 1.00 89.50 255 LEU A O 1
ATOM 2107 N N . HIS A 1 256 ? -0.414 -3.543 -14.407 1.00 92.06 256 HIS A N 1
ATOM 2108 C CA . HIS A 1 256 ? -0.369 -4.568 -13.368 1.00 92.06 256 HIS A CA 1
ATOM 2109 C C . HIS A 1 256 ? -1.156 -5.830 -13.735 1.00 92.06 256 HIS A C 1
ATOM 2111 O O . HIS A 1 256 ? -0.661 -6.946 -13.552 1.00 92.06 256 HIS A O 1
ATOM 2117 N N . LEU A 1 257 ? -2.384 -5.674 -14.232 1.00 92.50 257 LEU A N 1
ATOM 2118 C CA . LEU A 1 257 ? -3.291 -6.789 -14.489 1.00 92.50 257 LEU A CA 1
ATOM 2119 C C . LEU A 1 257 ? -3.166 -7.320 -15.916 1.00 92.50 257 LEU A C 1
ATOM 2121 O O . LEU A 1 257 ? -3.119 -8.538 -16.066 1.00 92.50 257 LEU A O 1
ATOM 2125 N N . ASN A 1 258 ? -3.046 -6.446 -16.923 1.00 88.94 258 ASN A N 1
ATOM 2126 C CA . ASN A 1 258 ? -3.015 -6.863 -18.330 1.00 88.94 258 ASN A CA 1
ATOM 2127 C C . ASN A 1 258 ? -1.593 -7.197 -18.796 1.00 88.94 258 ASN A C 1
ATOM 2129 O O . ASN A 1 258 ? -1.384 -8.207 -19.459 1.00 88.94 258 ASN A O 1
ATOM 2133 N N . LYS A 1 259 ? -0.596 -6.384 -18.417 1.00 86.19 259 LYS A N 1
ATOM 2134 C CA . LYS A 1 259 ? 0.817 -6.641 -18.769 1.00 86.19 259 LYS A CA 1
ATOM 2135 C C . LYS A 1 259 ? 1.586 -7.461 -17.729 1.00 86.19 259 LYS A C 1
ATOM 2137 O O . LYS A 1 259 ? 2.764 -7.733 -17.931 1.00 86.19 259 LYS A O 1
ATOM 2142 N N . HIS A 1 260 ? 0.947 -7.832 -16.616 1.00 86.06 260 HIS A N 1
ATOM 2143 C CA . HIS A 1 260 ? 1.558 -8.595 -15.518 1.00 86.06 260 HIS A CA 1
ATOM 2144 C C . HIS A 1 260 ? 2.876 -8.005 -14.988 1.00 86.06 260 HIS A C 1
ATOM 2146 O O . HIS A 1 260 ? 3.738 -8.732 -14.491 1.00 86.06 260 HIS A O 1
ATOM 2152 N N . THR A 1 261 ? 3.030 -6.680 -15.062 1.00 86.06 261 THR A N 1
ATOM 2153 C CA . THR A 1 261 ? 4.244 -5.998 -14.609 1.00 86.06 261 THR A CA 1
ATOM 2154 C C . THR A 1 261 ? 4.416 -6.185 -13.096 1.00 86.06 261 THR A C 1
ATOM 2156 O O . THR A 1 261 ? 3.477 -5.906 -12.340 1.00 86.06 261 THR A O 1
ATOM 2159 N N . PRO A 1 262 ? 5.599 -6.618 -12.616 1.00 88.62 262 PRO A N 1
ATOM 2160 C CA . PRO A 1 262 ? 5.895 -6.685 -11.189 1.00 88.62 262 PRO A CA 1
ATOM 2161 C C . PRO A 1 262 ? 5.624 -5.364 -10.453 1.00 88.62 262 PRO A C 1
ATOM 2163 O O . PRO A 1 262 ? 6.038 -4.290 -10.890 1.00 88.62 262 PRO A O 1
ATOM 2166 N N . THR A 1 263 ? 4.977 -5.438 -9.286 1.00 90.44 263 THR A N 1
ATOM 2167 C CA . THR A 1 263 ? 4.570 -4.255 -8.506 1.00 90.44 263 THR A CA 1
ATOM 2168 C C . THR A 1 263 ? 5.752 -3.371 -8.092 1.00 90.44 263 THR A C 1
ATOM 2170 O O . THR A 1 263 ? 5.609 -2.154 -8.022 1.00 90.44 263 THR A O 1
ATOM 2173 N N . THR A 1 264 ? 6.931 -3.955 -7.848 1.00 88.06 264 THR A N 1
ATOM 2174 C CA . THR A 1 264 ? 8.159 -3.198 -7.549 1.00 88.06 264 THR A CA 1
ATOM 2175 C C . THR A 1 264 ? 8.529 -2.247 -8.682 1.00 88.06 264 THR A C 1
ATOM 2177 O O . THR A 1 264 ? 8.802 -1.076 -8.431 1.00 88.06 264 THR A O 1
ATOM 2180 N N . ILE A 1 265 ? 8.479 -2.734 -9.923 1.00 84.69 265 ILE A N 1
ATOM 2181 C CA . ILE A 1 265 ? 8.798 -1.964 -11.128 1.00 84.69 265 ILE A CA 1
ATOM 2182 C C . ILE A 1 265 ? 7.782 -0.845 -11.326 1.00 84.69 265 ILE A C 1
ATOM 2184 O O . ILE A 1 265 ? 8.180 0.285 -11.589 1.00 84.69 265 ILE A O 1
ATOM 2188 N N . LEU A 1 266 ? 6.488 -1.130 -11.138 1.00 87.50 266 LEU A N 1
ATOM 2189 C CA . LEU A 1 266 ? 5.440 -0.109 -11.232 1.00 87.50 266 LEU A CA 1
ATOM 2190 C C . LEU A 1 266 ? 5.718 1.043 -10.269 1.00 87.50 266 LEU A C 1
ATOM 2192 O O . LEU A 1 266 ? 5.814 2.194 -10.689 1.00 87.50 266 LEU A O 1
ATOM 2196 N N . ILE A 1 267 ? 5.945 0.728 -8.994 1.00 87.62 267 ILE A N 1
ATOM 2197 C CA . ILE A 1 267 ? 6.233 1.729 -7.962 1.00 87.62 267 ILE A CA 1
ATOM 2198 C C . ILE A 1 267 ? 7.466 2.555 -8.331 1.00 87.62 267 ILE A C 1
ATOM 2200 O O . ILE A 1 267 ? 7.425 3.782 -8.266 1.00 87.62 267 ILE A O 1
ATOM 2204 N N . PHE A 1 268 ? 8.557 1.904 -8.735 1.00 81.94 268 PHE A N 1
ATOM 2205 C CA . PHE A 1 268 ? 9.781 2.612 -9.100 1.00 81.94 268 PHE A CA 1
ATOM 2206 C C . PHE A 1 268 ? 9.610 3.485 -10.340 1.00 81.94 268 PHE A C 1
ATOM 2208 O O . PHE A 1 268 ? 10.061 4.627 -10.325 1.00 81.94 268 PHE A O 1
ATOM 2215 N N . SER A 1 269 ? 8.910 3.002 -11.368 1.00 79.44 269 SER A N 1
ATOM 2216 C CA . SER A 1 269 ? 8.632 3.785 -12.575 1.00 79.44 269 SER A CA 1
ATOM 2217 C C . SER A 1 269 ? 7.851 5.063 -12.251 1.00 79.44 269 SER A C 1
ATOM 2219 O O . SER A 1 269 ? 8.206 6.141 -12.723 1.00 79.44 269 SER A O 1
ATOM 2221 N N . HIS A 1 270 ? 6.858 4.976 -11.358 1.00 79.31 270 HIS A N 1
ATOM 2222 C CA . HIS A 1 270 ? 6.096 6.137 -10.914 1.00 79.31 270 HIS A CA 1
ATOM 2223 C C . HIS A 1 270 ? 6.961 7.126 -10.134 1.00 79.31 270 HIS A C 1
ATOM 2225 O O . HIS A 1 270 ? 6.948 8.312 -10.456 1.00 79.31 270 HIS A O 1
ATOM 2231 N N . VAL A 1 271 ? 7.754 6.648 -9.169 1.00 79.56 271 VAL A N 1
ATOM 2232 C CA . VAL A 1 271 ? 8.637 7.499 -8.350 1.00 79.56 271 VAL A CA 1
ATOM 2233 C C . VAL A 1 271 ? 9.627 8.286 -9.208 1.00 79.56 271 VAL A C 1
ATOM 2235 O O . VAL A 1 271 ? 9.878 9.457 -8.942 1.00 79.56 271 VAL A O 1
ATOM 2238 N N . LEU A 1 272 ? 10.173 7.661 -10.249 1.00 73.75 272 LEU A N 1
ATOM 2239 C CA . LEU A 1 272 ? 11.114 8.314 -11.155 1.00 73.75 272 LEU A CA 1
ATOM 2240 C C . LEU A 1 272 ? 10.412 9.310 -12.086 1.00 73.75 272 LEU A C 1
ATOM 2242 O O . LEU A 1 272 ? 10.946 10.386 -12.338 1.00 73.75 272 LEU A O 1
ATOM 2246 N N . SER A 1 273 ? 9.197 8.991 -12.541 1.00 69.88 273 SER A N 1
ATOM 2247 C CA . SER A 1 273 ? 8.405 9.887 -13.392 1.00 69.88 273 SER A CA 1
ATOM 2248 C C . SER A 1 273 ? 7.906 11.143 -12.678 1.00 69.88 273 SER A C 1
ATOM 2250 O O . SER A 1 273 ? 7.676 12.166 -13.312 1.00 69.88 273 SER A O 1
ATOM 2252 N N . SER A 1 274 ? 7.740 11.097 -11.354 1.00 64.69 274 SER A N 1
ATOM 2253 C CA . SER A 1 274 ? 7.340 12.275 -10.585 1.00 64.69 274 SER A CA 1
ATOM 2254 C C . SER A 1 274 ? 8.413 13.369 -10.584 1.00 64.69 274 SER A C 1
ATOM 2256 O O . SER A 1 274 ? 8.070 14.520 -10.376 1.00 64.69 274 SER A O 1
ATOM 2258 N N . GLN A 1 275 ? 9.684 13.049 -10.865 1.00 58.25 275 GLN A N 1
ATOM 2259 C CA . GLN A 1 275 ? 10.752 14.055 -10.946 1.00 58.25 275 GLN A CA 1
ATOM 2260 C C . GLN A 1 275 ? 10.817 14.792 -12.285 1.00 58.25 275 GLN A C 1
ATOM 2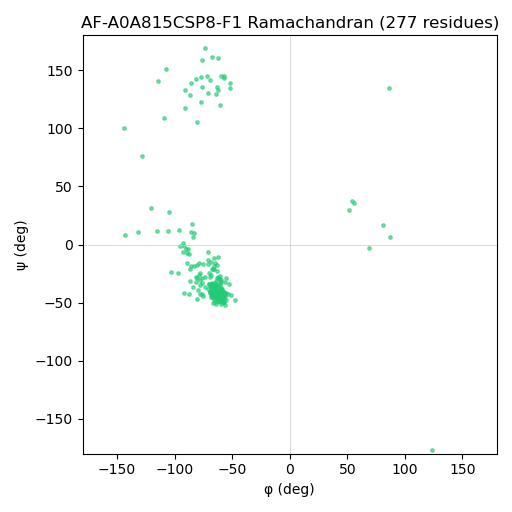262 O O . GLN A 1 275 ? 11.287 15.924 -12.321 1.00 58.25 275 GLN A O 1
ATOM 2267 N N . SER A 1 276 ? 10.381 14.171 -13.385 1.00 48.41 276 SER A N 1
ATOM 2268 C CA . SER A 1 276 ? 10.469 14.787 -14.716 1.00 48.41 276 SER A CA 1
ATOM 2269 C C . SER A 1 276 ? 9.434 15.885 -14.945 1.00 48.41 276 SER A C 1
ATOM 2271 O O . SER A 1 276 ? 9.583 16.649 -15.886 1.00 48.41 276 SER A O 1
ATOM 2273 N N . ASN A 1 277 ? 8.384 15.941 -14.121 1.00 45.00 277 ASN A N 1
ATOM 2274 C CA . ASN A 1 277 ? 7.328 16.950 -14.218 1.00 45.00 277 ASN A CA 1
ATOM 2275 C C . ASN A 1 277 ? 7.585 18.191 -13.341 1.00 45.00 277 ASN A C 1
ATOM 2277 O O . ASN A 1 277 ? 6.825 19.149 -13.444 1.00 45.00 277 ASN A O 1
ATOM 2281 N N . ASP A 1 278 ? 8.630 18.167 -12.505 1.00 36.50 278 ASP A N 1
ATOM 2282 C CA . ASP A 1 278 ? 9.048 19.276 -11.630 1.00 36.50 278 ASP A CA 1
ATOM 2283 C C . ASP A 1 278 ? 10.324 19.992 -12.153 1.00 36.50 278 ASP A C 1
ATOM 2285 O O . ASP A 1 278 ? 10.936 20.784 -11.431 1.00 36.50 278 ASP A O 1
ATOM 2289 N N . LEU A 1 279 ? 10.736 19.704 -13.397 1.00 30.03 279 LEU A N 1
ATOM 2290 C CA . LEU A 1 279 ? 11.813 20.365 -14.156 1.00 30.03 279 LEU A CA 1
ATOM 2291 C C . LEU A 1 279 ? 11.242 20.976 -15.439 1.00 30.03 279 LEU A C 1
ATOM 2293 O O . LEU A 1 279 ? 11.732 22.061 -15.821 1.00 30.03 279 LEU A O 1
#